Protein AF-A0A931PAC5-F1 (afdb_monomer_lite)

Secondary structure (DSSP, 8-state):
--------------------------SS----EEEETTEEE-TT--EEEEEEE-SSTTS-EEEEE-EEBT--TT-TTTTS-EEGGGT--TTT-EEEETTEEE-SS-EEEEE--TT--EEEE--S--TTT-EE-SSSEEE-SS-EEETTEE-TT--TTT-EEEEEEETTEEEEEEEE-SS-EEETTEEEPTTTGGGGT---

pLDDT: mean 83.4, std 21.71, range [29.27, 98.5]

Foldseek 3Di:
DDDDDDDDPDPPPDPDPDDDDDDDDPPPDFDWDDLDDQWTAGPVGQIWRWFWQQVPVVDIDIDTHQKAAPQAPVCPPVRRIDGCSVRDPSVQWDDDAAQWIDGPPFIWGFDDDNGRGHIYTQPPAPPVAWDDQHNQWIDGPPFIGGGSDTQPPDPRVFKHKDFDADPNDRDFIWIDGPPAIGGSSDGDDPVCVVVVPDDD

Sequence (200 aa):
MKLLTYMIFIFSIGCNSRNKAVVNIKKDSIAYELIKDNLYHDIAGNLYFRVMDMSNPEKPVSRYLSIVWNANQCDSINGGKMLLKDVVDAKSFEKILGFYYRDKNRFYIFNEMSDGGTFAVLNEIDFSSFKVLSNYYAKDKNNVYYKSNVISQADIPTFKVFPKILNGDTLWQYAKDKNHYYSFGDIIPDSELKLYELNE

Radius of gyration: 22.2 Å; chains: 1; bounding box: 46×84×55 Å

Structure (mmCIF, N/CA/C/O backbone):
data_AF-A0A931PAC5-F1
#
_entry.id   AF-A0A931PAC5-F1
#
loop_
_atom_site.group_PDB
_atom_site.id
_atom_site.type_symbol
_atom_site.label_atom_id
_atom_site.label_alt_id
_atom_site.label_comp_id
_atom_site.label_asym_id
_atom_site.label_entity_id
_atom_site.label_seq_id
_atom_site.pdbx_PDB_ins_code
_atom_site.Cartn_x
_atom_site.Cartn_y
_atom_site.Cartn_z
_atom_site.occupancy
_atom_site.B_iso_or_equiv
_atom_site.auth_seq_id
_atom_site.auth_comp_id
_atom_site.auth_asym_id
_atom_site.auth_atom_id
_atom_site.pdbx_PDB_model_num
ATOM 1 N N . MET A 1 1 ? -10.135 -62.075 0.075 1.00 40.38 1 MET A N 1
ATOM 2 C CA . MET A 1 1 ? -9.676 -60.844 0.751 1.00 40.38 1 MET A CA 1
ATOM 3 C C . MET A 1 1 ? -8.570 -60.231 -0.107 1.00 40.38 1 MET A C 1
ATOM 5 O O . MET A 1 1 ? -7.430 -60.660 -0.015 1.00 40.38 1 MET A O 1
ATOM 9 N N . LYS A 1 2 ? -8.927 -59.368 -1.069 1.00 33.41 2 LYS A N 1
ATOM 10 C CA . LYS A 1 2 ? -7.985 -58.716 -1.997 1.00 33.41 2 LYS A CA 1
ATOM 11 C C . LYS A 1 2 ? -7.779 -57.280 -1.513 1.00 33.41 2 LYS A C 1
ATOM 13 O O . LYS A 1 2 ? -8.752 -56.534 -1.462 1.00 33.41 2 LYS A O 1
ATOM 18 N N . LEU A 1 3 ? -6.553 -56.920 -1.134 1.00 30.28 3 LEU A N 1
ATOM 19 C CA . LEU A 1 3 ? -6.182 -55.528 -0.879 1.00 30.28 3 LEU A CA 1
ATOM 20 C C . LEU A 1 3 ? -6.161 -54.777 -2.218 1.00 30.28 3 LEU A C 1
ATOM 22 O O . LEU A 1 3 ? -5.400 -55.139 -3.113 1.00 30.28 3 LEU A O 1
ATOM 26 N N . LEU A 1 4 ? -7.010 -53.756 -2.360 1.00 31.34 4 LEU A N 1
ATOM 27 C CA . LEU A 1 4 ? -6.877 -52.754 -3.414 1.00 31.34 4 LEU A CA 1
ATOM 28 C C . LEU A 1 4 ? -5.864 -51.703 -2.951 1.00 31.34 4 LEU A C 1
ATOM 30 O O . LEU A 1 4 ? -6.149 -50.900 -2.064 1.00 31.34 4 LEU A O 1
ATOM 34 N N . THR A 1 5 ? -4.689 -51.709 -3.568 1.00 34.06 5 THR A N 1
ATOM 35 C CA . THR A 1 5 ? -3.699 -50.639 -3.456 1.00 34.06 5 THR A CA 1
ATOM 36 C C . THR A 1 5 ? -4.152 -49.479 -4.344 1.00 34.06 5 THR A C 1
ATOM 38 O O . THR A 1 5 ? -4.154 -49.599 -5.567 1.00 34.06 5 THR A O 1
ATOM 41 N N . TYR A 1 6 ? -4.565 -48.360 -3.748 1.00 30.02 6 TYR A N 1
ATOM 42 C CA . TYR A 1 6 ? -4.824 -47.122 -4.484 1.00 30.02 6 TYR A CA 1
ATOM 43 C C . TYR A 1 6 ? -3.483 -46.490 -4.889 1.00 30.02 6 TYR A C 1
ATOM 45 O O . TYR A 1 6 ? -2.755 -45.972 -4.045 1.00 30.02 6 TYR A O 1
ATOM 53 N N . MET A 1 7 ? -3.150 -46.531 -6.184 1.00 31.36 7 MET A N 1
ATOM 54 C CA . MET A 1 7 ? -2.127 -45.652 -6.759 1.00 31.36 7 MET A CA 1
ATOM 55 C C . MET A 1 7 ? -2.673 -44.223 -6.781 1.00 31.36 7 MET A C 1
ATOM 57 O O . MET A 1 7 ? -3.571 -43.901 -7.556 1.00 31.36 7 MET A O 1
ATOM 61 N N . ILE A 1 8 ? -2.120 -43.362 -5.932 1.00 33.31 8 ILE A N 1
ATOM 62 C CA . ILE A 1 8 ? -2.302 -41.915 -6.030 1.00 33.31 8 ILE A CA 1
ATOM 63 C C . ILE A 1 8 ? -1.435 -41.437 -7.199 1.00 33.31 8 ILE A C 1
ATOM 65 O O . ILE A 1 8 ? -0.208 -41.446 -7.115 1.00 33.31 8 ILE A O 1
ATOM 69 N N . PHE A 1 9 ? -2.064 -41.030 -8.301 1.00 29.27 9 PHE A N 1
ATOM 70 C CA . PHE A 1 9 ? -1.387 -40.284 -9.359 1.00 29.27 9 PHE A CA 1
ATOM 71 C C . PHE A 1 9 ? -1.179 -38.844 -8.881 1.00 29.27 9 PHE A C 1
ATOM 73 O O . PHE A 1 9 ? -2.083 -38.015 -8.955 1.00 29.27 9 PHE A O 1
ATOM 80 N N . ILE A 1 10 ? 0.019 -38.542 -8.383 1.00 34.41 10 ILE A N 1
ATOM 81 C CA . ILE A 1 10 ? 0.469 -37.161 -8.211 1.00 34.41 10 ILE A CA 1
ATOM 82 C C . ILE A 1 10 ? 0.896 -36.672 -9.598 1.00 34.41 10 ILE A C 1
ATOM 84 O O . ILE A 1 10 ? 1.968 -37.027 -10.082 1.00 34.41 10 ILE A O 1
ATOM 88 N N . PHE A 1 11 ? 0.056 -35.874 -10.258 1.00 29.67 11 PHE A N 1
ATOM 89 C CA . PHE A 1 11 ? 0.496 -35.078 -11.401 1.00 29.67 11 PHE A CA 1
ATOM 90 C C . PHE A 1 11 ? 1.394 -33.952 -10.878 1.00 29.67 11 PHE A C 1
ATOM 92 O O . PHE A 1 11 ? 0.924 -32.879 -10.504 1.00 29.67 11 PHE A O 1
ATOM 99 N N . SER A 1 12 ? 2.701 -34.193 -10.834 1.00 34.16 12 SER A N 1
ATOM 100 C CA . SER A 1 12 ? 3.691 -33.128 -10.722 1.00 34.16 12 SER A CA 1
ATOM 101 C C . SER A 1 12 ? 3.763 -32.400 -12.065 1.00 34.16 12 SER A C 1
ATOM 103 O O . SER A 1 12 ? 4.442 -32.822 -13.000 1.00 34.16 12 SER A O 1
ATOM 105 N N . ILE A 1 13 ? 3.037 -31.286 -12.186 1.00 39.69 13 ILE A N 1
ATOM 106 C CA . ILE A 1 13 ? 3.283 -30.319 -13.259 1.00 39.69 13 ILE A CA 1
ATOM 107 C C . ILE A 1 13 ? 4.654 -29.705 -12.962 1.00 39.69 13 ILE A C 1
ATOM 109 O O . ILE A 1 13 ? 4.797 -28.838 -12.102 1.00 39.69 13 ILE A O 1
ATOM 113 N N . GLY A 1 14 ? 5.682 -30.238 -13.622 1.00 31.89 14 GLY A N 1
ATOM 114 C CA . GLY A 1 14 ? 7.058 -29.777 -13.502 1.00 31.89 14 GLY A CA 1
ATOM 115 C C . GLY A 1 14 ? 7.170 -28.308 -13.901 1.00 31.89 14 GLY A C 1
ATOM 116 O O . GLY A 1 14 ? 7.007 -27.955 -15.069 1.00 31.89 14 GLY A O 1
ATOM 117 N N . CYS A 1 15 ? 7.453 -27.449 -12.923 1.00 37.38 15 CYS A N 1
ATOM 118 C CA . CYS A 1 15 ? 7.743 -26.041 -13.152 1.00 37.38 15 CYS A CA 1
ATOM 119 C C . CYS A 1 15 ? 9.155 -25.934 -13.749 1.00 37.38 15 CYS A C 1
ATOM 121 O O . CYS A 1 15 ? 10.160 -26.118 -13.065 1.00 37.38 15 CYS A O 1
ATOM 123 N N . ASN A 1 16 ? 9.222 -25.733 -15.063 1.00 34.28 16 ASN A N 1
ATOM 124 C CA . ASN A 1 16 ? 10.461 -25.689 -15.831 1.00 34.28 16 ASN A CA 1
ATOM 125 C C . ASN A 1 16 ? 11.066 -24.276 -15.751 1.00 34.28 16 ASN A C 1
ATOM 127 O O . ASN A 1 16 ? 10.679 -23.385 -16.512 1.00 34.28 16 ASN A O 1
ATOM 131 N N . SER A 1 17 ? 12.001 -24.047 -14.826 1.00 39.50 17 SER A N 1
ATOM 132 C CA . SER A 1 17 ? 12.778 -22.806 -14.771 1.00 39.50 17 SER A CA 1
ATOM 133 C C . SER A 1 17 ? 13.869 -22.831 -15.847 1.00 39.50 17 SER A C 1
ATOM 135 O O . SER A 1 17 ? 14.982 -23.315 -15.656 1.00 39.50 17 SER A O 1
ATOM 137 N N . ARG A 1 18 ? 13.558 -22.296 -17.033 1.00 38.38 18 ARG A N 1
ATOM 138 C CA . ARG A 1 18 ? 14.592 -22.042 -18.045 1.00 38.38 18 ARG A CA 1
ATOM 139 C C . ARG A 1 18 ? 15.482 -20.895 -17.574 1.00 38.38 18 ARG A C 1
ATOM 141 O O . ARG A 1 18 ? 15.056 -19.740 -17.581 1.00 38.38 18 ARG A O 1
ATOM 148 N N . ASN A 1 19 ? 16.726 -21.220 -17.231 1.00 34.56 19 ASN A N 1
ATOM 149 C CA . ASN A 1 19 ? 17.818 -20.259 -17.109 1.00 34.56 19 ASN A CA 1
ATOM 150 C C . ASN A 1 19 ? 17.912 -19.433 -18.400 1.00 34.56 19 ASN A C 1
ATOM 152 O O . ASN A 1 19 ? 18.247 -19.961 -19.462 1.00 34.56 19 ASN A O 1
ATOM 156 N N . LYS A 1 20 ? 17.597 -18.137 -18.319 1.00 43.16 20 LYS A N 1
ATOM 157 C CA . LYS A 1 20 ? 17.887 -17.184 -19.393 1.00 43.16 20 LYS A CA 1
ATOM 158 C C . LYS A 1 20 ? 19.302 -16.648 -19.199 1.00 43.16 20 LYS A C 1
ATOM 160 O O . LYS A 1 20 ? 19.676 -16.255 -18.098 1.00 43.16 20 LYS A O 1
ATOM 165 N N . ALA A 1 21 ? 20.069 -16.681 -20.285 1.00 31.56 21 ALA A N 1
ATOM 166 C CA . ALA A 1 21 ? 21.439 -16.202 -20.363 1.00 31.56 21 ALA A CA 1
ATOM 167 C C . ALA A 1 21 ? 21.577 -14.772 -19.817 1.00 31.56 21 ALA A C 1
ATOM 169 O O . ALA A 1 21 ? 20.777 -13.890 -20.135 1.00 31.56 21 ALA A O 1
ATOM 170 N N . VAL A 1 22 ? 22.619 -14.553 -19.015 1.00 31.56 22 VAL A N 1
ATOM 171 C CA . VAL A 1 22 ? 23.014 -13.229 -18.536 1.00 31.56 22 VAL A CA 1
ATOM 172 C C . VAL A 1 22 ? 23.666 -12.487 -19.701 1.00 31.56 22 VAL A C 1
ATOM 174 O O . VAL A 1 22 ? 24.777 -12.812 -20.115 1.00 31.56 22 VAL A O 1
ATOM 177 N N . VAL A 1 23 ? 22.957 -11.506 -20.254 1.00 34.59 23 VAL A N 1
ATOM 178 C CA . VAL A 1 23 ? 23.516 -10.551 -21.217 1.00 34.59 23 VAL A CA 1
ATOM 179 C C . VAL A 1 23 ? 24.138 -9.407 -20.421 1.00 34.59 23 VAL A C 1
ATOM 181 O O . VAL A 1 23 ? 23.436 -8.685 -19.716 1.00 34.59 23 VAL A O 1
ATOM 184 N N . ASN A 1 24 ? 25.459 -9.241 -20.525 1.00 30.88 24 ASN A N 1
ATOM 185 C CA . ASN A 1 24 ? 26.170 -8.096 -19.956 1.00 30.88 24 ASN A CA 1
ATOM 186 C C . ASN A 1 24 ? 25.889 -6.846 -20.802 1.00 30.88 24 ASN A C 1
ATOM 188 O O . ASN A 1 24 ? 26.544 -6.611 -21.817 1.00 30.88 24 ASN A O 1
ATOM 192 N N . ILE A 1 25 ? 24.907 -6.046 -20.385 1.00 40.16 25 ILE A N 1
ATOM 193 C CA . ILE A 1 25 ? 24.629 -4.730 -20.970 1.00 40.16 25 ILE A CA 1
ATOM 194 C C . ILE A 1 25 ? 25.548 -3.706 -20.288 1.00 40.16 25 ILE A C 1
ATOM 196 O O . ILE A 1 25 ? 25.608 -3.633 -19.060 1.00 40.16 25 ILE A O 1
ATOM 200 N N . LYS A 1 26 ? 26.295 -2.932 -21.089 1.00 38.00 26 LYS A N 1
ATOM 201 C CA . LYS A 1 26 ? 27.108 -1.801 -20.613 1.00 38.00 26 LYS A CA 1
ATOM 202 C C . LYS A 1 26 ? 26.242 -0.844 -19.785 1.00 38.00 26 LYS A C 1
ATOM 204 O O . LYS A 1 26 ? 25.127 -0.519 -20.171 1.00 38.00 26 LYS A O 1
ATOM 209 N N . LYS A 1 27 ? 26.800 -0.370 -18.672 1.00 42.28 27 LYS A N 1
ATOM 210 C CA . LYS A 1 27 ? 26.209 0.491 -17.628 1.00 42.28 27 LYS A CA 1
ATOM 211 C C . LYS A 1 27 ? 25.798 1.907 -18.098 1.00 42.28 27 LYS A C 1
ATOM 213 O O . LYS A 1 27 ? 25.524 2.768 -17.266 1.00 42.28 27 LYS A O 1
ATOM 218 N N . ASP A 1 28 ? 25.749 2.165 -19.400 1.00 46.84 28 ASP A N 1
ATOM 219 C CA . ASP A 1 28 ? 25.526 3.504 -19.937 1.00 46.84 28 ASP A CA 1
ATOM 220 C C . ASP A 1 28 ? 24.021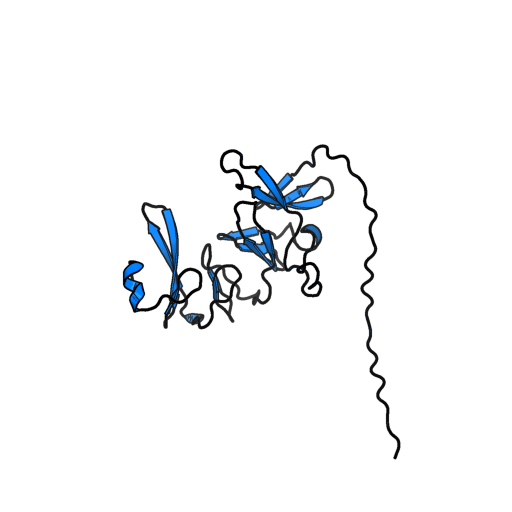 3.771 -20.071 1.00 46.84 28 ASP A C 1
ATOM 222 O O . ASP A 1 28 ? 23.366 3.348 -21.019 1.00 46.84 28 ASP A O 1
ATOM 226 N N . SER A 1 29 ? 23.498 4.472 -19.062 1.00 59.81 29 SER A N 1
ATOM 227 C CA . SER A 1 29 ? 22.265 5.267 -19.093 1.00 59.81 29 SER A CA 1
ATOM 228 C C . SER A 1 29 ? 21.003 4.523 -19.539 1.00 59.81 29 SER A C 1
ATOM 230 O O . SER A 1 29 ? 20.466 4.784 -20.613 1.00 59.81 29 SER A O 1
ATOM 232 N N . ILE A 1 30 ? 20.463 3.650 -18.679 1.00 68.50 30 ILE A N 1
ATOM 233 C CA . ILE A 1 30 ? 19.059 3.237 -18.821 1.00 68.50 30 ILE A CA 1
ATOM 234 C C . ILE A 1 30 ? 18.209 4.513 -18.749 1.00 68.50 30 ILE A C 1
ATOM 236 O O . ILE A 1 30 ? 18.153 5.168 -17.706 1.00 68.50 30 ILE A O 1
ATOM 240 N N . ALA A 1 31 ? 17.602 4.889 -19.873 1.00 86.69 31 ALA A N 1
ATOM 241 C CA . ALA A 1 31 ? 16.615 5.953 -19.922 1.00 86.69 31 ALA A CA 1
ATOM 242 C C . ALA A 1 31 ? 15.302 5.408 -19.349 1.00 86.69 31 ALA A C 1
ATOM 244 O O . ALA A 1 31 ? 14.797 4.392 -19.827 1.00 86.69 31 ALA A O 1
ATOM 245 N N . TYR A 1 32 ? 14.790 6.067 -18.311 1.00 93.25 32 TYR A N 1
ATOM 246 C CA . TYR A 1 32 ? 13.510 5.740 -17.693 1.00 93.25 32 TYR A CA 1
ATOM 247 C C . TYR A 1 32 ? 12.472 6.775 -18.114 1.00 93.25 32 TYR A C 1
ATOM 249 O O . TYR A 1 32 ? 12.659 7.970 -17.881 1.00 93.25 32 TYR A O 1
ATOM 257 N N . GLU A 1 33 ? 11.360 6.315 -18.672 1.00 96.25 33 GLU A N 1
ATOM 258 C CA . GLU A 1 33 ? 10.226 7.154 -19.055 1.00 96.25 33 GLU A CA 1
ATOM 259 C C . GLU A 1 33 ? 9.060 6.917 -18.094 1.00 96.25 33 GLU A C 1
ATOM 261 O O . GLU A 1 33 ? 8.730 5.776 -17.764 1.00 96.25 33 GLU A O 1
ATOM 266 N N . LEU A 1 34 ? 8.474 8.004 -17.582 1.00 97.00 34 LEU A N 1
ATOM 267 C CA . LEU A 1 34 ? 7.364 7.937 -16.633 1.00 97.00 34 LEU A CA 1
ATOM 268 C C . LEU A 1 34 ? 6.095 7.468 -17.354 1.00 97.00 34 LEU A C 1
ATOM 270 O O . LEU A 1 34 ? 5.681 8.080 -18.333 1.00 97.00 34 LEU A O 1
ATOM 274 N N . ILE A 1 35 ? 5.436 6.448 -16.805 1.00 97.44 35 ILE A N 1
ATOM 275 C CA . ILE A 1 35 ? 4.082 6.043 -17.198 1.00 97.44 35 ILE A CA 1
ATOM 276 C C . ILE A 1 35 ? 3.069 6.866 -16.395 1.00 97.44 35 ILE A C 1
ATOM 278 O O . ILE A 1 35 ? 2.308 7.642 -16.965 1.00 97.44 35 ILE A O 1
ATOM 282 N N . LYS A 1 36 ? 3.053 6.679 -15.067 1.00 97.00 36 LYS A N 1
ATOM 283 C CA . LYS A 1 36 ? 2.231 7.398 -14.069 1.00 97.00 36 LYS A CA 1
ATOM 284 C C . LYS A 1 36 ? 2.573 6.912 -12.663 1.00 97.00 36 LYS A C 1
ATOM 286 O O . LYS A 1 36 ? 3.109 5.820 -12.528 1.00 97.00 36 LYS A O 1
ATOM 291 N N . ASP A 1 37 ? 2.239 7.679 -11.625 1.00 96.81 37 ASP A N 1
ATOM 292 C CA . ASP A 1 37 ? 2.270 7.223 -10.221 1.00 96.81 37 ASP A CA 1
ATOM 293 C C . ASP A 1 37 ? 3.574 6.524 -9.797 1.00 96.81 37 ASP A C 1
ATOM 295 O O . ASP A 1 37 ? 3.561 5.469 -9.166 1.00 96.81 37 ASP A O 1
ATOM 299 N N . ASN A 1 38 ? 4.715 7.113 -10.169 1.00 96.75 38 ASN A N 1
ATOM 300 C CA . ASN A 1 38 ? 6.063 6.564 -9.975 1.00 96.75 38 ASN A CA 1
ATOM 301 C C . ASN A 1 38 ? 6.366 5.250 -10.716 1.00 96.75 38 ASN A C 1
ATOM 303 O O . ASN A 1 38 ? 7.450 4.704 -10.535 1.00 96.75 38 ASN A O 1
ATOM 307 N N . LEU A 1 39 ? 5.482 4.752 -11.577 1.00 98.44 39 LEU A N 1
ATOM 308 C CA . LEU A 1 39 ? 5.764 3.652 -12.492 1.00 98.44 39 LEU A CA 1
ATOM 309 C C . LEU A 1 39 ? 6.450 4.186 -13.755 1.00 98.44 39 LEU A C 1
ATOM 311 O O . LEU A 1 39 ? 5.932 5.077 -14.424 1.00 98.44 39 LEU A O 1
ATOM 315 N N . TYR A 1 40 ? 7.602 3.619 -14.085 1.00 98.25 40 TYR A N 1
ATOM 316 C CA . TYR A 1 40 ? 8.438 3.944 -15.235 1.00 98.25 40 TYR A CA 1
ATOM 317 C C . TYR A 1 40 ? 8.647 2.707 -16.104 1.00 98.25 40 TYR A C 1
ATOM 319 O O . TYR A 1 40 ? 8.529 1.577 -15.622 1.00 98.25 40 TYR A O 1
ATOM 327 N N . HIS A 1 41 ? 9.028 2.918 -17.360 1.00 97.19 41 HIS A N 1
ATOM 328 C CA . HIS A 1 41 ? 9.577 1.868 -18.209 1.00 97.19 41 HIS A CA 1
ATOM 329 C C . HIS A 1 41 ? 10.930 2.258 -18.801 1.00 97.19 41 HIS A C 1
ATOM 331 O O . HIS A 1 41 ? 11.275 3.437 -18.863 1.00 97.19 41 HIS A O 1
ATOM 337 N N . ASP A 1 42 ? 11.693 1.257 -19.233 1.00 95.69 42 ASP A N 1
ATOM 338 C CA . ASP A 1 42 ? 12.852 1.458 -20.103 1.00 95.69 42 ASP A CA 1
ATOM 339 C C . ASP A 1 42 ? 12.492 1.241 -21.586 1.00 95.69 42 ASP A C 1
ATOM 341 O O . ASP A 1 42 ? 11.362 0.885 -21.940 1.00 95.69 42 ASP A O 1
ATOM 345 N N . ILE A 1 43 ? 13.478 1.420 -22.466 1.00 92.81 43 ILE A N 1
ATOM 346 C CA . ILE A 1 43 ? 13.349 1.188 -23.915 1.00 92.81 43 ILE A CA 1
ATOM 347 C C . ILE A 1 43 ? 13.033 -0.270 -24.291 1.00 92.81 43 ILE A C 1
ATOM 349 O O . ILE A 1 43 ? 12.590 -0.537 -25.405 1.00 92.81 43 ILE A O 1
ATOM 353 N N . ALA A 1 44 ? 13.280 -1.223 -23.389 1.00 93.31 44 ALA A N 1
ATOM 354 C CA . ALA A 1 44 ? 13.002 -2.642 -23.588 1.00 93.31 44 ALA A CA 1
ATOM 355 C C . ALA A 1 44 ? 11.621 -3.047 -23.037 1.00 93.31 44 ALA A C 1
ATOM 357 O O . ALA A 1 44 ? 11.243 -4.217 -23.135 1.00 93.31 44 ALA A O 1
ATOM 358 N N . GLY A 1 45 ? 10.871 -2.104 -22.459 1.00 93.31 45 GLY A N 1
ATOM 359 C CA . GLY A 1 45 ? 9.564 -2.337 -21.853 1.00 93.31 45 GLY A CA 1
ATOM 360 C C . GLY A 1 45 ? 9.618 -3.002 -20.474 1.00 93.31 45 GLY A C 1
ATOM 361 O O . GLY A 1 45 ? 8.598 -3.512 -20.009 1.00 93.31 45 GLY A O 1
ATOM 362 N N . ASN A 1 46 ? 10.774 -3.033 -19.799 1.00 97.19 46 ASN A N 1
ATOM 363 C CA . ASN A 1 46 ? 10.822 -3.430 -18.391 1.00 97.19 46 ASN A CA 1
ATOM 364 C C . ASN A 1 46 ? 10.198 -2.330 -17.531 1.00 97.19 46 ASN A C 1
ATOM 366 O O . ASN A 1 46 ? 10.374 -1.151 -17.818 1.00 97.19 46 ASN A O 1
ATOM 370 N N . LEU A 1 47 ? 9.503 -2.722 -16.462 1.00 98.12 47 LEU A N 1
ATOM 371 C CA . LEU A 1 47 ? 8.850 -1.793 -15.543 1.00 98.12 47 LEU A CA 1
ATOM 372 C C . LEU A 1 47 ? 9.690 -1.542 -14.293 1.00 98.12 47 LEU A C 1
ATOM 374 O O . LEU A 1 47 ? 10.332 -2.457 -13.768 1.00 98.12 47 LEU A O 1
ATOM 378 N N . TYR A 1 48 ? 9.609 -0.312 -13.793 1.00 98.19 48 TYR A N 1
ATOM 379 C CA . TYR A 1 48 ? 10.316 0.155 -12.610 1.00 98.19 48 TYR A CA 1
ATOM 380 C C . TYR A 1 48 ? 9.425 1.042 -11.750 1.00 98.19 48 TYR A C 1
ATOM 382 O O . TYR A 1 48 ? 8.673 1.857 -12.269 1.00 98.19 48 TYR A O 1
ATOM 390 N N . PHE A 1 49 ? 9.550 0.939 -10.435 1.00 98.00 49 PHE A N 1
ATOM 391 C CA . PHE A 1 49 ? 8.910 1.838 -9.488 1.00 98.00 49 PHE A CA 1
ATOM 392 C C . PHE A 1 49 ? 9.960 2.799 -8.923 1.00 98.00 49 PHE A C 1
ATOM 394 O O . PHE A 1 49 ? 10.939 2.371 -8.305 1.00 98.00 49 PHE A O 1
ATOM 401 N N . ARG A 1 50 ? 9.801 4.098 -9.184 1.00 96.81 50 ARG A N 1
ATOM 402 C CA . ARG A 1 50 ? 10.733 5.136 -8.743 1.00 96.81 50 ARG A CA 1
ATOM 403 C C . ARG A 1 50 ? 10.521 5.449 -7.267 1.00 96.81 50 ARG A C 1
ATOM 405 O O . ARG A 1 50 ? 9.415 5.767 -6.843 1.00 96.81 50 ARG A O 1
ATOM 412 N N . VAL A 1 51 ? 11.611 5.444 -6.515 1.00 95.56 51 VAL A N 1
ATOM 413 C CA . VAL A 1 51 ? 11.648 5.776 -5.088 1.00 95.56 51 VAL A CA 1
ATOM 414 C C . VAL A 1 51 ? 12.787 6.750 -4.802 1.00 95.56 51 VAL A C 1
ATOM 416 O O . VAL A 1 51 ? 13.697 6.916 -5.622 1.00 95.56 51 VAL A O 1
ATOM 419 N N . MET A 1 52 ? 12.741 7.398 -3.642 1.00 94.31 52 MET A N 1
ATOM 420 C CA . MET A 1 52 ? 13.817 8.262 -3.160 1.00 94.31 52 MET A CA 1
ATOM 421 C C . MET A 1 52 ? 14.567 7.568 -2.025 1.00 94.31 52 MET A C 1
ATOM 423 O O . MET A 1 52 ? 13.991 7.294 -0.980 1.00 94.31 52 MET A O 1
ATOM 427 N N . ASP A 1 53 ? 15.850 7.298 -2.244 1.00 93.88 53 ASP A N 1
ATOM 428 C CA . ASP A 1 53 ? 16.799 6.867 -1.220 1.00 93.88 53 ASP A CA 1
ATOM 429 C C . ASP A 1 53 ? 17.319 8.114 -0.493 1.00 93.88 53 ASP A C 1
ATOM 431 O O . ASP A 1 53 ? 18.038 8.944 -1.056 1.00 93.88 53 ASP A O 1
ATOM 435 N N . MET A 1 54 ? 16.873 8.246 0.748 1.00 94.44 54 MET A N 1
ATOM 436 C CA . MET A 1 54 ? 17.150 9.308 1.710 1.00 94.44 54 MET A CA 1
ATOM 437 C C . MET A 1 54 ? 18.167 8.871 2.776 1.00 94.44 54 MET A C 1
ATOM 439 O O . MET A 1 54 ? 18.301 9.545 3.796 1.00 94.44 54 MET A O 1
ATOM 443 N N . SER A 1 55 ? 18.903 7.769 2.571 1.00 94.19 55 SER A N 1
ATOM 444 C CA . SER A 1 55 ? 19.917 7.289 3.527 1.00 94.19 55 SER A CA 1
ATOM 445 C C . SER A 1 55 ? 20.993 8.343 3.791 1.00 94.19 55 SER A C 1
ATOM 447 O O . SER A 1 55 ? 21.570 8.396 4.874 1.00 94.19 55 SER A O 1
ATOM 449 N N . ASN A 1 56 ? 21.235 9.208 2.801 1.00 94.62 56 ASN A N 1
ATOM 450 C CA . ASN A 1 56 ? 21.900 10.489 2.978 1.00 94.62 56 ASN A CA 1
ATOM 451 C C . ASN A 1 56 ? 20.905 11.628 2.665 1.00 94.62 56 ASN A C 1
ATOM 453 O O . ASN A 1 56 ? 20.701 11.937 1.487 1.00 94.62 56 ASN A O 1
ATOM 457 N N . PRO A 1 57 ? 20.311 12.276 3.684 1.00 92.00 57 PRO A N 1
ATOM 458 C CA . PRO A 1 57 ? 19.320 13.333 3.479 1.00 92.00 57 PRO A CA 1
ATOM 459 C C . PRO A 1 57 ? 19.844 14.564 2.728 1.00 92.00 57 PRO A C 1
ATOM 461 O O . PRO A 1 57 ? 19.066 15.252 2.075 1.00 92.00 57 PRO A O 1
ATOM 464 N N . GLU A 1 58 ? 21.152 14.837 2.778 1.00 96.56 58 GLU A N 1
ATOM 465 C CA . GLU A 1 58 ? 21.771 15.952 2.047 1.00 96.56 58 GLU A CA 1
ATOM 466 C C . GLU A 1 58 ? 21.940 15.651 0.554 1.00 96.56 58 GLU A C 1
ATOM 468 O O . GLU A 1 58 ? 22.103 16.561 -0.260 1.00 96.56 58 GLU A O 1
ATOM 473 N N . LYS A 1 59 ? 21.930 14.365 0.182 1.00 94.88 59 LYS A N 1
ATOM 474 C CA . LYS A 1 59 ? 22.104 13.903 -1.199 1.00 94.88 59 LYS A CA 1
ATOM 475 C C . LYS A 1 59 ? 21.096 12.804 -1.543 1.00 94.88 59 LYS A C 1
ATOM 477 O O . LYS A 1 59 ? 21.508 11.660 -1.748 1.00 94.88 59 LYS A O 1
ATOM 482 N N . PRO A 1 60 ? 19.797 13.135 -1.643 1.00 93.56 60 PRO A N 1
ATOM 483 C CA . PRO A 1 60 ? 18.777 12.179 -2.047 1.00 93.56 60 PRO A CA 1
ATOM 484 C C . PRO A 1 60 ? 19.079 11.572 -3.416 1.00 93.56 60 PRO A C 1
ATOM 486 O O . PRO A 1 60 ? 19.407 12.288 -4.367 1.00 93.56 60 PRO A O 1
ATOM 489 N N . VAL A 1 61 ? 18.914 10.258 -3.546 1.00 93.50 61 VAL A N 1
ATOM 490 C CA . VAL A 1 61 ? 19.157 9.541 -4.803 1.00 93.50 61 VAL A CA 1
ATOM 491 C C . VAL A 1 61 ? 17.864 8.903 -5.288 1.00 93.50 61 VAL A C 1
ATOM 493 O O . VAL A 1 61 ? 17.210 8.161 -4.564 1.00 93.50 61 VAL A O 1
ATOM 496 N N . SER A 1 62 ? 17.491 9.146 -6.545 1.00 93.81 62 SER A N 1
ATOM 497 C CA . SER A 1 62 ? 16.403 8.385 -7.166 1.00 93.81 62 SER A CA 1
ATOM 498 C C . SER A 1 62 ? 16.847 6.948 -7.437 1.00 93.81 62 SER A C 1
ATOM 500 O O . SER A 1 62 ? 17.869 6.718 -8.087 1.00 93.81 62 SER A O 1
ATOM 502 N N . ARG A 1 63 ? 16.058 5.979 -6.975 1.00 94.00 63 ARG A N 1
ATOM 503 C CA . ARG A 1 63 ? 16.211 4.556 -7.294 1.00 94.00 63 ARG A CA 1
ATOM 504 C C . ARG A 1 63 ? 15.012 4.085 -8.104 1.00 94.00 63 ARG A C 1
ATOM 506 O O . ARG A 1 63 ? 13.931 4.658 -8.017 1.00 94.00 63 ARG A O 1
ATOM 513 N N . TYR A 1 64 ? 15.217 3.024 -8.870 1.00 95.75 64 TYR A N 1
ATOM 514 C CA . TYR A 1 64 ? 14.211 2.431 -9.742 1.00 95.75 64 TYR A CA 1
ATOM 515 C C . TYR A 1 64 ? 14.111 0.949 -9.394 1.00 95.75 64 TYR A C 1
ATOM 517 O O . TYR A 1 64 ? 14.927 0.137 -9.830 1.00 95.75 64 TYR A O 1
ATOM 525 N N . LEU A 1 65 ? 13.156 0.611 -8.529 1.00 96.69 65 LEU A N 1
ATOM 526 C CA . LEU A 1 65 ? 12.924 -0.760 -8.087 1.00 96.69 65 LEU A CA 1
ATOM 527 C C . LEU A 1 65 ? 12.328 -1.547 -9.249 1.00 96.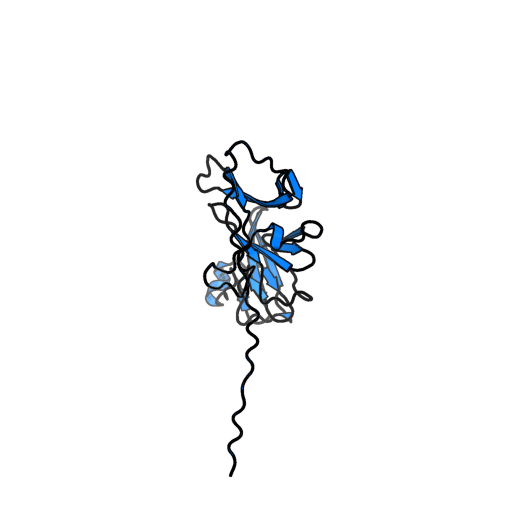69 65 LEU A C 1
ATOM 529 O O . LEU A 1 65 ? 11.329 -1.121 -9.807 1.00 96.69 65 LEU A O 1
ATOM 533 N N . SER A 1 66 ? 12.902 -2.691 -9.607 1.00 96.69 66 SER A N 1
ATOM 534 C CA . SER A 1 66 ? 12.339 -3.595 -10.623 1.00 96.69 66 SER A CA 1
ATOM 535 C C . SER A 1 66 ? 11.617 -4.799 -10.017 1.00 96.69 66 SER A C 1
ATOM 537 O O . SER A 1 66 ? 11.040 -5.598 -10.751 1.00 96.69 66 SER A O 1
ATOM 539 N N . ILE A 1 67 ? 11.662 -4.947 -8.690 1.00 96.62 67 ILE A N 1
ATOM 540 C CA . ILE A 1 67 ? 11.190 -6.121 -7.955 1.00 96.62 67 ILE A CA 1
ATOM 541 C C . ILE A 1 67 ? 9.941 -5.782 -7.147 1.00 96.62 67 ILE A C 1
ATOM 543 O O . ILE A 1 67 ? 9.893 -4.761 -6.462 1.00 96.62 67 ILE A O 1
ATOM 547 N N . VAL A 1 68 ? 8.973 -6.695 -7.183 1.00 96.38 68 VAL A N 1
ATOM 548 C CA . VAL A 1 68 ? 7.795 -6.717 -6.316 1.00 96.38 68 VAL A CA 1
ATOM 549 C C . VAL A 1 68 ? 7.939 -7.855 -5.320 1.00 96.38 68 VAL A C 1
ATOM 551 O O . VAL A 1 68 ? 8.212 -8.993 -5.704 1.00 96.38 68 VAL A O 1
ATOM 554 N N . TRP A 1 69 ? 7.744 -7.550 -4.044 1.00 95.19 69 TRP A N 1
ATOM 555 C CA . TRP A 1 69 ? 7.730 -8.526 -2.958 1.00 95.19 69 TRP A CA 1
ATOM 556 C C . TRP A 1 69 ? 6.350 -9.175 -2.822 1.00 95.19 69 TRP A C 1
ATOM 558 O O . TRP A 1 69 ? 5.339 -8.590 -3.216 1.00 95.19 69 TRP A O 1
ATOM 568 N N . ASN A 1 70 ? 6.296 -10.377 -2.244 1.00 93.75 70 ASN A N 1
ATOM 569 C CA . ASN A 1 70 ? 5.053 -11.123 -2.002 1.00 93.75 70 ASN A CA 1
ATOM 570 C C . ASN A 1 70 ? 4.231 -11.438 -3.273 1.00 93.75 70 ASN A C 1
ATOM 572 O O . ASN A 1 70 ? 3.042 -11.733 -3.185 1.00 93.75 70 ASN A O 1
ATOM 576 N N . ALA A 1 71 ? 4.840 -11.392 -4.459 1.00 94.56 71 ALA A N 1
ATOM 577 C CA . ALA A 1 71 ? 4.163 -11.606 -5.736 1.00 94.56 71 ALA A CA 1
ATOM 578 C C . ALA A 1 71 ? 3.952 -13.091 -6.085 1.00 94.56 71 ALA A C 1
ATOM 580 O O . ALA A 1 71 ? 3.015 -13.421 -6.812 1.00 94.56 71 ALA A O 1
ATOM 581 N N . ASN A 1 72 ? 4.785 -13.987 -5.547 1.00 92.25 72 ASN A N 1
ATOM 582 C CA . ASN A 1 72 ? 4.682 -15.433 -5.736 1.00 92.25 72 ASN A CA 1
ATOM 583 C C . ASN A 1 72 ? 4.607 -16.172 -4.392 1.00 92.25 72 ASN A C 1
ATOM 585 O O . ASN A 1 72 ? 5.625 -16.391 -3.741 1.00 92.25 72 ASN A O 1
ATOM 589 N N . GLN A 1 73 ? 3.410 -16.609 -4.000 1.00 84.94 73 GLN A N 1
ATOM 590 C CA . GLN A 1 73 ? 3.193 -17.319 -2.731 1.00 84.94 73 GLN A CA 1
ATOM 591 C C . GLN A 1 73 ? 3.837 -18.716 -2.691 1.00 84.94 73 GLN A C 1
ATOM 593 O O . GLN A 1 73 ? 4.063 -19.254 -1.611 1.00 84.94 73 GLN A O 1
ATOM 598 N N . CYS A 1 74 ? 4.177 -19.290 -3.850 1.00 84.94 74 CYS A N 1
ATOM 599 C CA . CYS A 1 74 ? 4.840 -20.591 -3.936 1.00 84.94 74 CYS A CA 1
ATOM 600 C C . CYS A 1 74 ? 6.369 -20.501 -3.787 1.00 84.94 74 CYS A C 1
ATOM 602 O O . CYS A 1 74 ? 7.018 -21.532 -3.622 1.00 84.94 74 CYS A O 1
ATOM 604 N N . ASP A 1 75 ? 6.961 -19.303 -3.861 1.00 84.75 75 ASP A N 1
ATOM 605 C CA . ASP A 1 75 ? 8.405 -19.098 -3.692 1.00 84.75 75 ASP A CA 1
ATOM 606 C C . ASP A 1 75 ? 8.720 -18.569 -2.290 1.00 84.75 75 ASP A C 1
ATOM 608 O O . ASP A 1 75 ? 9.061 -17.402 -2.082 1.00 84.75 75 ASP A O 1
ATOM 612 N N . SER A 1 76 ? 8.611 -19.452 -1.301 1.00 74.81 76 SER A N 1
ATOM 613 C CA . SER A 1 76 ? 8.955 -19.123 0.085 1.00 74.81 76 SER A CA 1
ATOM 614 C C . SER A 1 76 ? 10.464 -18.933 0.301 1.00 74.81 76 SER A C 1
ATOM 616 O O . SER A 1 76 ? 10.859 -18.396 1.330 1.00 74.81 76 SER A O 1
ATOM 618 N N . ILE A 1 77 ? 11.314 -19.343 -0.650 1.00 75.56 77 ILE A N 1
ATOM 619 C CA . ILE A 1 77 ? 12.777 -19.291 -0.515 1.00 75.56 77 ILE A CA 1
ATOM 620 C C . ILE A 1 77 ? 13.298 -17.881 -0.818 1.00 75.56 77 ILE A C 1
ATOM 622 O O . ILE A 1 77 ? 14.156 -17.379 -0.097 1.00 75.56 77 ILE A O 1
ATOM 626 N N . ASN A 1 78 ? 12.756 -17.204 -1.836 1.00 78.38 78 ASN A N 1
ATOM 627 C CA . ASN A 1 78 ? 13.194 -15.854 -2.214 1.00 78.38 78 ASN A CA 1
ATOM 628 C C . ASN A 1 78 ? 12.266 -14.736 -1.714 1.00 78.38 78 ASN A C 1
ATOM 630 O O . ASN A 1 78 ? 12.414 -13.584 -2.132 1.00 78.38 78 ASN A O 1
ATOM 634 N N . GLY A 1 79 ? 11.309 -15.046 -0.835 1.00 76.25 79 GLY A N 1
ATOM 635 C CA . GLY A 1 79 ? 10.321 -14.081 -0.337 1.00 76.25 79 GLY A CA 1
ATOM 636 C C . GLY A 1 79 ? 9.277 -13.691 -1.389 1.00 76.25 79 GLY A C 1
ATOM 637 O O . GLY A 1 79 ? 8.815 -12.549 -1.420 1.00 76.25 79 GLY A O 1
ATOM 638 N N . GLY A 1 80 ? 8.959 -14.611 -2.303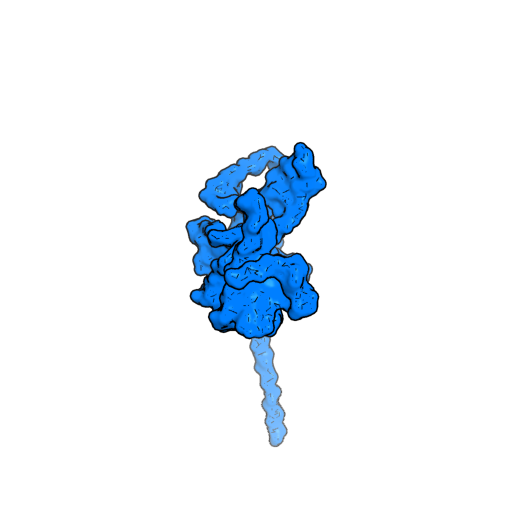 1.00 89.88 80 GLY A N 1
ATOM 639 C CA . GLY A 1 80 ? 7.943 -14.430 -3.335 1.00 89.88 80 GLY A CA 1
ATOM 640 C C . GLY A 1 80 ? 8.237 -13.304 -4.322 1.00 89.88 80 GLY A C 1
ATOM 641 O O . GLY A 1 80 ? 7.303 -12.700 -4.846 1.00 89.88 80 GLY A O 1
ATOM 642 N N . LYS A 1 81 ? 9.511 -12.967 -4.542 1.00 94.69 81 LYS A N 1
ATOM 643 C CA . LYS A 1 81 ? 9.917 -11.837 -5.387 1.00 94.69 81 LYS A CA 1
ATOM 644 C C . LYS A 1 81 ? 9.704 -12.127 -6.869 1.00 94.69 81 LYS A C 1
ATOM 646 O O . LYS A 1 81 ? 10.063 -13.192 -7.360 1.00 94.69 81 LYS A O 1
ATOM 651 N N . MET A 1 82 ? 9.199 -11.141 -7.601 1.00 95.56 82 MET A N 1
ATOM 652 C CA . MET A 1 82 ? 9.072 -11.182 -9.063 1.00 95.56 82 MET A CA 1
ATOM 653 C C . MET A 1 82 ? 9.440 -9.831 -9.677 1.00 95.56 82 MET A C 1
ATOM 655 O O . MET A 1 82 ? 9.490 -8.822 -8.975 1.00 95.56 82 MET A O 1
ATOM 659 N N . LEU A 1 83 ? 9.684 -9.794 -10.988 1.00 97.31 83 LEU A N 1
ATOM 660 C CA . LEU A 1 83 ? 9.875 -8.533 -11.707 1.00 97.31 83 LEU A CA 1
ATOM 661 C C . LEU A 1 83 ? 8.534 -7.799 -11.858 1.00 97.31 83 LEU A C 1
ATOM 663 O O . LEU A 1 83 ? 7.522 -8.423 -12.169 1.00 97.31 83 LEU A O 1
ATOM 667 N N . LEU A 1 84 ? 8.534 -6.469 -11.727 1.00 98.12 84 LEU A N 1
ATOM 668 C CA . LEU A 1 84 ? 7.346 -5.618 -11.907 1.00 98.12 84 LEU A CA 1
ATOM 669 C C . LEU A 1 84 ? 6.628 -5.896 -13.227 1.00 98.12 84 LEU A C 1
ATOM 671 O O . LEU A 1 84 ? 5.409 -6.019 -13.239 1.00 98.12 84 LEU A O 1
ATOM 675 N N . LYS A 1 85 ? 7.376 -6.051 -14.325 1.00 97.69 85 LYS A N 1
ATOM 676 C CA . LYS A 1 85 ? 6.810 -6.306 -15.661 1.00 97.69 85 LYS A CA 1
ATOM 677 C C . LYS A 1 85 ? 5.988 -7.594 -15.764 1.00 97.69 85 LYS A C 1
ATOM 679 O O . LYS A 1 85 ? 5.147 -7.694 -16.647 1.00 97.69 85 LYS A O 1
ATOM 684 N N . ASP A 1 86 ? 6.247 -8.563 -14.887 1.00 97.19 86 ASP A N 1
ATOM 685 C CA . ASP A 1 86 ? 5.571 -9.862 -14.891 1.00 97.19 86 ASP A CA 1
ATOM 686 C C . ASP A 1 86 ? 4.352 -9.874 -13.945 1.00 97.19 86 ASP A C 1
ATOM 688 O O . ASP A 1 86 ? 3.605 -10.851 -13.912 1.00 97.19 86 ASP A O 1
ATOM 692 N N . VAL A 1 87 ? 4.149 -8.806 -13.161 1.00 97.44 87 VAL A N 1
ATOM 693 C CA . VAL A 1 87 ? 3.122 -8.727 -12.108 1.00 97.44 87 VAL A CA 1
ATOM 694 C C . VAL A 1 87 ? 2.143 -7.576 -12.339 1.00 97.44 87 VAL A C 1
ATOM 696 O O . VAL A 1 87 ? 0.938 -7.777 -12.194 1.00 97.44 87 VAL A O 1
ATOM 699 N N . VAL A 1 88 ? 2.653 -6.391 -12.685 1.00 98.12 88 VAL A N 1
ATOM 700 C CA . VAL A 1 88 ? 1.890 -5.139 -12.749 1.00 98.12 88 VAL A CA 1
ATOM 701 C C . VAL A 1 88 ? 1.251 -4.948 -14.117 1.00 98.12 88 VAL A C 1
ATOM 703 O O . VAL A 1 88 ? 1.929 -4.905 -15.144 1.00 98.12 88 VAL A O 1
ATOM 706 N N . ASP A 1 89 ? -0.063 -4.728 -14.127 1.00 98.44 89 ASP A N 1
ATOM 707 C CA . ASP A 1 89 ? -0.759 -4.228 -15.310 1.00 98.44 89 ASP A CA 1
ATOM 708 C C . ASP A 1 89 ? -0.585 -2.705 -15.406 1.00 98.44 89 ASP A C 1
ATOM 710 O O . ASP A 1 89 ? -1.358 -1.928 -14.849 1.00 98.44 89 ASP A O 1
ATOM 714 N N . ALA A 1 90 ? 0.440 -2.266 -16.142 1.00 97.81 90 ALA A N 1
ATOM 715 C CA . ALA A 1 90 ? 0.801 -0.849 -16.258 1.00 97.81 90 ALA A CA 1
ATOM 716 C C . ALA A 1 90 ? -0.346 0.053 -16.754 1.00 97.81 90 ALA A C 1
ATOM 718 O O . ALA A 1 90 ? -0.428 1.225 -16.385 1.00 97.81 90 ALA A O 1
ATOM 719 N N . LYS A 1 91 ? -1.255 -0.485 -17.578 1.00 97.88 91 LYS A N 1
ATOM 720 C CA . LYS A 1 91 ? -2.386 0.272 -18.130 1.00 97.88 91 LYS A CA 1
ATOM 721 C C . LYS A 1 91 ? -3.365 0.692 -17.032 1.00 97.88 91 LYS A C 1
ATOM 723 O O . LYS A 1 91 ? -3.771 1.854 -16.983 1.00 97.88 91 LYS A O 1
ATOM 728 N N . SER A 1 92 ? -3.733 -0.235 -16.152 1.00 98.38 92 SER A N 1
ATOM 729 C CA . SER A 1 92 ? -4.676 0.004 -15.053 1.00 98.38 92 SER A CA 1
ATOM 730 C C . SER A 1 92 ? -4.017 0.387 -13.727 1.00 98.38 92 SER A C 1
ATOM 732 O O . SER A 1 92 ? -4.736 0.701 -12.787 1.00 98.38 92 SER A O 1
ATOM 734 N N . PHE A 1 93 ? -2.684 0.406 -13.659 1.00 98.50 93 PHE A N 1
ATOM 735 C CA . PHE A 1 93 ? -1.942 0.789 -12.459 1.00 98.50 93 PHE A CA 1
ATOM 736 C C . PHE A 1 93 ? -2.302 2.197 -11.978 1.00 98.50 93 PHE A C 1
ATOM 738 O O . PHE A 1 93 ? -2.302 3.125 -12.774 1.00 98.50 93 PHE A O 1
ATOM 745 N N . GLU A 1 94 ? -2.581 2.400 -10.703 1.00 97.94 94 GLU A N 1
ATOM 746 C CA . GLU A 1 94 ? -2.834 3.732 -10.157 1.00 97.94 94 GLU A CA 1
ATOM 747 C C . GLU A 1 94 ? -2.497 3.808 -8.671 1.00 97.94 94 GLU A C 1
ATOM 749 O O . GLU A 1 94 ? -2.610 2.823 -7.929 1.00 97.94 94 GLU A O 1
ATOM 754 N N . LYS A 1 95 ? -2.114 5.003 -8.222 1.00 98.00 95 LYS A N 1
ATOM 755 C CA . LYS A 1 95 ? -2.054 5.324 -6.796 1.00 98.00 95 LYS A CA 1
ATOM 756 C C . LYS A 1 95 ? -3.464 5.563 -6.266 1.00 98.00 95 LYS A C 1
ATOM 758 O O . LYS A 1 95 ? -4.230 6.317 -6.852 1.00 98.00 95 LYS A O 1
ATOM 763 N N . ILE A 1 96 ? -3.788 4.958 -5.124 1.00 96.81 96 ILE A N 1
ATOM 764 C CA . ILE A 1 96 ? -5.071 5.180 -4.450 1.00 96.81 96 ILE A CA 1
ATOM 765 C C . ILE A 1 96 ? -4.926 6.333 -3.458 1.00 96.81 96 ILE A C 1
ATOM 767 O O . ILE A 1 96 ? -5.479 7.410 -3.651 1.00 96.81 96 ILE A O 1
ATOM 771 N N . LEU A 1 97 ? -4.188 6.093 -2.374 1.00 94.00 97 LEU A N 1
ATOM 772 C CA . LEU A 1 97 ? -3.980 7.036 -1.279 1.00 94.00 97 LEU A CA 1
ATOM 773 C C . LEU A 1 97 ? -2.813 6.550 -0.411 1.00 94.00 97 LEU A C 1
ATOM 775 O O . LEU A 1 97 ? -2.647 5.346 -0.217 1.00 94.00 97 LEU A O 1
ATOM 779 N N . GLY A 1 98 ? -2.010 7.477 0.118 1.00 91.31 98 GLY A N 1
ATOM 780 C CA . GLY A 1 98 ? -0.852 7.159 0.960 1.00 91.31 98 GLY A CA 1
ATOM 781 C C . GLY A 1 98 ? 0.089 6.141 0.319 1.00 91.31 98 GLY A C 1
ATOM 782 O O . GLY A 1 98 ? 0.634 6.393 -0.757 1.00 91.31 98 GLY A O 1
ATOM 783 N N . PHE A 1 99 ? 0.254 4.998 0.987 1.00 92.81 99 PHE A N 1
ATOM 784 C CA . PHE A 1 99 ? 1.125 3.899 0.558 1.00 92.81 99 PHE A CA 1
ATOM 785 C C . PHE A 1 99 ? 0.453 2.910 -0.403 1.00 92.81 99 PHE A C 1
ATOM 787 O O . PHE A 1 99 ? 1.120 1.993 -0.875 1.00 92.81 99 PHE A O 1
ATOM 794 N N . TYR A 1 100 ? -0.845 3.055 -0.681 1.00 97.75 100 TYR A N 1
ATOM 795 C CA . TYR A 1 100 ? -1.630 2.062 -1.410 1.00 97.75 100 TYR A CA 1
ATOM 796 C C . TYR A 1 100 ? -1.732 2.373 -2.903 1.00 97.75 100 TYR A C 1
ATOM 798 O O . TYR A 1 100 ? -2.069 3.488 -3.312 1.00 97.75 100 TYR A O 1
ATOM 806 N N . TYR A 1 101 ? -1.518 1.338 -3.707 1.00 98.44 101 TYR A N 1
ATOM 807 C CA . TYR A 1 101 ? -1.647 1.348 -5.161 1.00 98.44 101 TYR A CA 1
ATOM 808 C C . TYR A 1 101 ? -2.496 0.151 -5.586 1.00 98.44 101 TYR A C 1
ATOM 810 O O . TYR A 1 101 ? -2.680 -0.800 -4.822 1.00 98.44 101 TYR A O 1
ATOM 818 N N . ARG A 1 102 ? -2.999 0.161 -6.814 1.00 98.00 102 ARG A N 1
ATOM 819 C CA . ARG A 1 102 ? -3.640 -1.014 -7.407 1.00 98.00 102 ARG A CA 1
ATOM 820 C C . ARG A 1 102 ? -3.434 -1.068 -8.901 1.00 98.00 102 ARG A C 1
ATOM 822 O O . ARG A 1 102 ? -3.069 -0.082 -9.522 1.00 98.00 102 ARG A O 1
ATOM 829 N N . ASP A 1 103 ? -3.745 -2.217 -9.463 1.00 98.31 103 ASP A N 1
ATOM 830 C CA . ASP A 1 103 ? -4.143 -2.351 -10.852 1.00 98.31 103 ASP A CA 1
ATOM 831 C C . ASP A 1 103 ? -5.448 -3.163 -10.920 1.00 98.31 103 ASP A C 1
ATOM 833 O O . ASP A 1 103 ? -6.081 -3.447 -9.898 1.00 98.31 103 ASP A O 1
ATOM 837 N N . LYS A 1 104 ? -5.886 -3.542 -12.121 1.00 97.50 104 LYS A N 1
ATOM 838 C CA . LYS A 1 104 ? -7.120 -4.318 -12.318 1.00 97.50 104 LYS A CA 1
ATOM 839 C C . LYS A 1 104 ? -7.103 -5.709 -11.663 1.00 97.50 104 LYS A C 1
ATOM 841 O O . LYS A 1 104 ? -8.162 -6.314 -11.536 1.00 97.50 104 LYS A O 1
ATOM 846 N N . ASN A 1 105 ? -5.929 -6.234 -11.315 1.00 96.56 105 ASN A N 1
ATOM 847 C CA . ASN A 1 105 ? -5.738 -7.590 -10.809 1.00 96.56 105 ASN A CA 1
ATOM 848 C C . ASN A 1 105 ? -5.390 -7.622 -9.314 1.00 96.56 105 ASN A C 1
ATOM 850 O O . ASN A 1 105 ? -5.649 -8.634 -8.662 1.00 96.56 105 ASN A O 1
ATOM 854 N N . ARG A 1 106 ? -4.711 -6.594 -8.783 1.00 96.56 106 ARG A N 1
ATOM 855 C CA . ARG A 1 106 ? -4.080 -6.636 -7.452 1.00 96.56 106 ARG A CA 1
ATOM 856 C C . ARG A 1 106 ? -4.063 -5.276 -6.758 1.00 96.56 106 ARG A C 1
ATOM 858 O O . ARG A 1 106 ? -4.079 -4.233 -7.405 1.00 96.56 106 ARG A O 1
ATOM 865 N N . PHE A 1 107 ? -3.949 -5.311 -5.432 1.00 98.12 107 PHE A N 1
ATOM 866 C CA . PHE A 1 107 ? -3.536 -4.161 -4.630 1.00 98.12 107 PHE A CA 1
ATOM 867 C C . PHE A 1 107 ? -2.075 -4.315 -4.211 1.00 98.12 107 PHE A C 1
ATOM 869 O O . PHE A 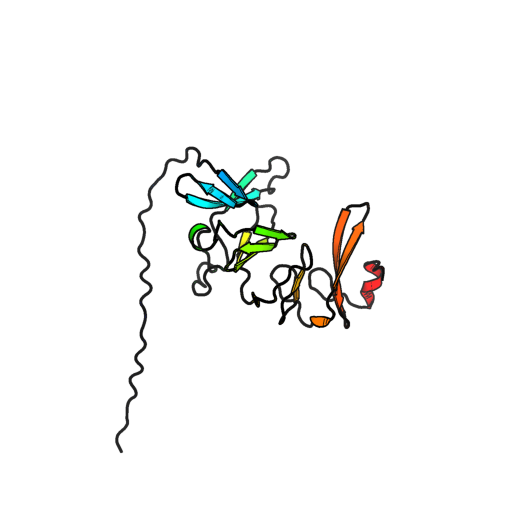1 107 ? -1.572 -5.425 -4.011 1.00 98.12 107 PHE A O 1
ATOM 876 N N . TYR A 1 108 ? -1.412 -3.180 -4.049 1.00 98.12 108 TYR A N 1
ATOM 877 C CA . TYR A 1 108 ? -0.016 -3.083 -3.668 1.00 98.12 108 TYR A CA 1
ATOM 878 C C . TYR A 1 108 ? 0.153 -2.093 -2.524 1.00 98.12 108 TYR A C 1
ATOM 880 O O . TYR A 1 108 ? -0.652 -1.172 -2.346 1.00 98.12 108 TYR A O 1
ATOM 888 N N . ILE A 1 109 ? 1.248 -2.257 -1.794 1.00 97.31 109 ILE A N 1
ATOM 889 C CA . ILE A 1 109 ? 1.706 -1.300 -0.799 1.00 97.31 109 ILE A CA 1
ATOM 890 C C . ILE A 1 109 ? 3.163 -0.925 -1.058 1.00 97.31 109 ILE A C 1
ATOM 892 O O . ILE A 1 109 ? 4.001 -1.778 -1.364 1.00 97.31 109 ILE A O 1
ATOM 896 N N . PHE A 1 110 ? 3.458 0.363 -0.929 1.00 96.94 110 PHE A N 1
ATOM 897 C CA . PHE A 1 110 ? 4.814 0.881 -0.901 1.00 96.94 110 PHE A CA 1
ATOM 898 C C . PHE A 1 110 ? 5.229 1.161 0.544 1.00 96.94 110 PHE A C 1
ATOM 900 O O . PHE A 1 110 ? 4.743 2.098 1.170 1.00 96.94 110 PHE A O 1
ATOM 907 N N . ASN A 1 111 ? 6.131 0.349 1.085 1.00 93.50 111 ASN A N 1
ATOM 908 C CA . ASN A 1 111 ? 6.690 0.560 2.412 1.00 93.50 111 ASN A CA 1
ATOM 909 C C . ASN A 1 111 ? 7.885 1.505 2.307 1.00 93.50 111 ASN A C 1
ATOM 911 O O . ASN A 1 111 ? 8.995 1.066 2.005 1.00 93.50 111 ASN A O 1
ATOM 915 N N . GLU A 1 112 ? 7.638 2.791 2.544 1.00 89.31 112 GLU A N 1
ATOM 916 C CA . GLU A 1 112 ? 8.672 3.824 2.586 1.00 89.31 112 GLU A CA 1
ATOM 917 C C . GLU A 1 112 ? 9.667 3.571 3.721 1.00 89.31 112 GLU A C 1
ATOM 919 O O . GLU A 1 112 ? 9.283 3.376 4.874 1.00 89.31 112 GLU A O 1
ATOM 924 N N . MET A 1 113 ? 10.951 3.600 3.374 1.00 91.12 113 MET A N 1
ATOM 925 C CA . MET A 1 113 ? 12.091 3.507 4.283 1.00 91.12 113 MET A CA 1
ATOM 926 C C . MET A 1 113 ? 13.162 4.488 3.803 1.00 91.12 113 MET A C 1
ATOM 928 O O . MET A 1 113 ? 13.150 4.903 2.640 1.00 91.12 113 MET A O 1
ATOM 932 N N . SER A 1 114 ? 14.107 4.851 4.673 1.00 92.00 114 SER A N 1
ATOM 933 C CA . SER A 1 114 ? 15.174 5.795 4.320 1.00 92.00 114 SER A CA 1
ATOM 934 C C . SER A 1 114 ? 16.012 5.329 3.130 1.00 92.00 114 SER A C 1
ATOM 936 O O . SER A 1 114 ? 16.507 6.160 2.392 1.00 92.00 114 SER A O 1
ATOM 938 N N . ASP A 1 115 ? 16.140 4.027 2.896 1.00 90.44 115 ASP A N 1
ATOM 939 C CA . ASP A 1 115 ? 16.901 3.442 1.785 1.00 90.44 115 ASP A CA 1
ATOM 940 C C . ASP A 1 115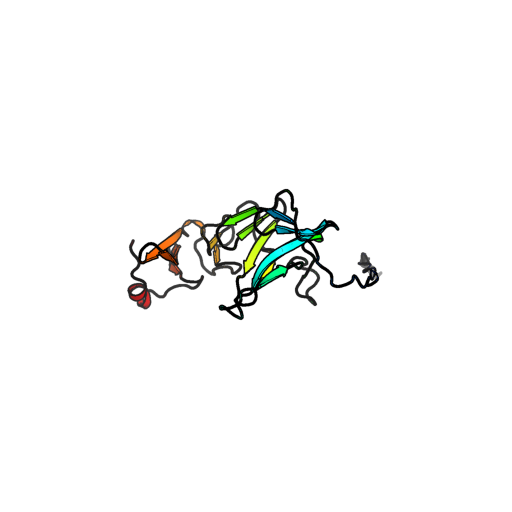 ? 16.117 3.322 0.465 1.00 90.44 115 ASP A C 1
ATOM 942 O O . ASP A 1 115 ? 16.594 2.730 -0.505 1.00 90.44 115 ASP A O 1
ATOM 946 N N . GLY A 1 116 ? 14.917 3.904 0.401 1.00 91.62 116 GLY A N 1
ATOM 947 C CA . GLY A 1 116 ? 14.027 3.835 -0.755 1.00 91.62 116 GLY A CA 1
ATOM 948 C C . GLY A 1 116 ? 12.925 2.785 -0.625 1.00 91.62 116 GLY A C 1
ATOM 949 O O . GLY A 1 116 ? 12.009 2.780 -1.446 1.00 91.62 116 GLY A O 1
ATOM 950 N N . GLY A 1 117 ? 12.941 1.952 0.418 1.00 94.81 117 GLY A N 1
ATOM 951 C CA . GLY A 1 117 ? 11.797 1.116 0.766 1.00 94.81 117 GLY A CA 1
ATOM 952 C C . GLY A 1 117 ? 11.516 -0.042 -0.191 1.00 94.81 117 GLY A C 1
ATOM 953 O O . GLY A 1 117 ? 12.351 -0.458 -0.996 1.00 94.81 117 GLY A O 1
ATOM 954 N N . THR A 1 118 ? 10.315 -0.613 -0.074 1.00 95.44 118 THR A N 1
ATOM 955 C CA . THR A 1 118 ? 9.912 -1.814 -0.826 1.00 95.44 118 THR A CA 1
ATOM 956 C C . THR A 1 118 ? 8.514 -1.691 -1.412 1.00 95.44 118 THR A C 1
ATOM 958 O O . THR A 1 118 ? 7.617 -1.125 -0.794 1.00 95.44 118 THR A O 1
ATOM 961 N N . PHE A 1 119 ? 8.315 -2.260 -2.602 1.00 97.31 119 PHE A N 1
ATOM 962 C CA . PHE A 1 119 ? 7.008 -2.369 -3.248 1.00 97.31 119 PHE A CA 1
ATOM 963 C C . PHE A 1 119 ? 6.520 -3.819 -3.180 1.00 97.31 119 PHE A C 1
ATOM 965 O O . PHE A 1 119 ? 7.245 -4.730 -3.590 1.00 97.31 119 PHE A O 1
ATOM 972 N N . ALA A 1 120 ? 5.326 -4.056 -2.642 1.00 96.44 120 ALA A N 1
ATOM 973 C CA . ALA A 1 120 ? 4.832 -5.401 -2.346 1.00 96.44 120 ALA A CA 1
ATOM 974 C C . ALA A 1 120 ? 3.368 -5.593 -2.753 1.00 96.44 120 ALA A C 1
ATOM 976 O O . ALA A 1 120 ? 2.574 -4.656 -2.694 1.00 96.44 120 ALA A O 1
ATOM 977 N N . VAL A 1 121 ? 2.998 -6.822 -3.118 1.00 96.94 121 VAL A N 1
ATOM 978 C CA . VAL A 1 121 ? 1.591 -7.226 -3.272 1.00 96.94 121 VAL A CA 1
ATOM 979 C C . VAL A 1 121 ? 0.941 -7.352 -1.892 1.00 96.94 121 VAL A C 1
ATOM 981 O O . VAL A 1 121 ? 1.513 -7.961 -0.985 1.00 96.94 121 VAL A O 1
ATOM 984 N N . LEU A 1 122 ? -0.274 -6.816 -1.750 1.00 95.88 122 LEU A N 1
ATOM 985 C CA . LEU A 1 122 ? -1.148 -7.099 -0.612 1.00 95.88 122 LEU A CA 1
ATOM 986 C C . LEU A 1 122 ? -1.899 -8.410 -0.873 1.00 95.88 122 LEU A C 1
ATOM 988 O O . LEU A 1 122 ? -2.828 -8.459 -1.680 1.00 95.88 122 LEU A O 1
ATOM 992 N N . ASN A 1 123 ? -1.454 -9.478 -0.214 1.00 92.25 123 ASN A N 1
ATOM 993 C CA . ASN A 1 123 ? -2.099 -10.790 -0.258 1.00 92.25 123 ASN A CA 1
ATOM 994 C C . ASN A 1 123 ? -3.190 -10.907 0.816 1.00 92.25 123 ASN A C 1
ATOM 996 O O . ASN A 1 123 ? -3.240 -10.103 1.739 1.00 92.25 123 ASN A O 1
ATOM 1000 N N . GLU A 1 124 ? -4.040 -11.931 0.690 1.00 91.38 124 GLU A N 1
ATOM 1001 C CA . GLU A 1 124 ? -5.060 -12.289 1.696 1.00 91.38 124 GLU A CA 1
ATOM 1002 C C . GLU A 1 124 ? -6.092 -11.186 1.990 1.00 91.38 124 GLU A C 1
ATOM 1004 O O . GLU A 1 124 ? -6.725 -11.162 3.045 1.00 91.38 124 GLU A O 1
ATOM 1009 N N . ILE A 1 125 ? -6.298 -10.289 1.024 1.00 95.06 125 ILE A N 1
ATOM 1010 C CA . ILE A 1 125 ? -7.375 -9.300 1.043 1.00 95.06 125 ILE A CA 1
ATOM 1011 C C . ILE A 1 125 ? -8.569 -9.792 0.223 1.00 95.06 125 ILE A C 1
ATOM 1013 O O . ILE A 1 125 ? -8.417 -10.455 -0.809 1.00 95.06 125 ILE A O 1
ATOM 1017 N N . ASP A 1 126 ? -9.774 -9.403 0.622 1.00 97.19 126 ASP A N 1
ATOM 1018 C CA . ASP A 1 126 ? -10.943 -9.501 -0.243 1.00 97.19 126 ASP A CA 1
ATOM 1019 C C . ASP A 1 126 ? -10.939 -8.345 -1.249 1.00 97.19 126 ASP A C 1
ATOM 1021 O O . ASP A 1 126 ? -11.373 -7.228 -0.964 1.00 97.19 126 ASP A O 1
ATOM 1025 N N . PHE A 1 127 ? -10.463 -8.635 -2.461 1.00 95.12 127 PHE A N 1
ATOM 1026 C CA . PHE A 1 127 ? -10.297 -7.648 -3.532 1.00 95.12 127 PHE A CA 1
ATOM 1027 C C . PHE A 1 127 ? -11.569 -6.829 -3.816 1.00 95.12 127 PHE A C 1
ATOM 1029 O O . PHE A 1 127 ? -11.491 -5.639 -4.105 1.00 95.12 127 PHE A O 1
ATOM 1036 N N . SER A 1 128 ? -12.746 -7.457 -3.727 1.00 96.00 128 SER A N 1
ATOM 1037 C CA . SER A 1 128 ? -14.023 -6.826 -4.082 1.00 96.00 128 SER A CA 1
ATOM 1038 C C . SER A 1 128 ? -14.502 -5.783 -3.071 1.00 96.00 128 SER A C 1
ATOM 1040 O O . SER A 1 128 ? -15.213 -4.846 -3.435 1.00 96.00 128 SER A O 1
ATOM 1042 N N . SER A 1 129 ? -14.119 -5.942 -1.805 1.00 97.81 129 SER A N 1
ATOM 1043 C CA . SER A 1 129 ? -14.561 -5.092 -0.700 1.00 97.81 129 SER A CA 1
ATOM 1044 C C . SER A 1 129 ? -13.447 -4.241 -0.097 1.00 97.81 129 SER A C 1
ATOM 1046 O O . SER A 1 129 ? -13.745 -3.402 0.757 1.00 97.81 129 SER A O 1
ATOM 1048 N N . PHE A 1 130 ? -12.200 -4.411 -0.551 1.00 98.06 130 PHE A N 1
ATOM 1049 C CA . PHE A 1 130 ? -11.053 -3.651 -0.070 1.00 98.06 130 PHE A CA 1
ATOM 1050 C C . PHE A 1 130 ? -11.210 -2.149 -0.335 1.00 98.06 130 PHE A C 1
ATOM 1052 O O . PHE A 1 130 ? -11.459 -1.698 -1.457 1.00 98.06 130 PHE A O 1
ATOM 1059 N N . LYS A 1 131 ? -11.053 -1.357 0.724 1.00 97.38 131 LYS A N 1
ATOM 1060 C CA . LYS A 1 131 ? -11.177 0.098 0.735 1.00 97.38 131 LYS A CA 1
ATOM 1061 C C . LYS A 1 131 ? -10.054 0.702 1.560 1.00 97.38 131 LYS A C 1
ATOM 1063 O O . LYS A 1 131 ? -9.895 0.391 2.739 1.00 97.38 131 LYS A O 1
ATOM 1068 N N . VAL A 1 132 ? -9.322 1.621 0.944 1.00 97.00 132 VAL A N 1
ATOM 1069 C CA . VAL A 1 132 ? -8.347 2.460 1.640 1.00 97.00 132 VAL A CA 1
ATOM 1070 C C . VAL A 1 132 ? -9.109 3.552 2.388 1.00 97.00 132 VAL A C 1
ATOM 1072 O O . VAL A 1 132 ? -9.879 4.295 1.785 1.00 97.00 132 VAL A O 1
ATOM 1075 N N . LEU A 1 133 ? -8.936 3.607 3.708 1.00 95.38 133 LEU A N 1
ATOM 1076 C CA . LEU A 1 133 ? -9.611 4.565 4.588 1.00 95.38 133 LEU A CA 1
ATOM 1077 C C . LEU A 1 133 ? -8.771 5.822 4.799 1.00 95.38 133 LEU A C 1
ATOM 1079 O O . LEU A 1 133 ? -9.314 6.896 5.045 1.00 95.38 133 LEU A O 1
ATOM 1083 N N . SER A 1 134 ? -7.449 5.684 4.729 1.00 93.31 134 SER A N 1
ATOM 1084 C CA . SER A 1 134 ? -6.512 6.782 4.908 1.00 93.31 134 SER A CA 1
ATOM 1085 C C . SER A 1 134 ? -5.123 6.431 4.376 1.00 93.31 134 SER A C 1
ATOM 1087 O O . SER A 1 134 ? -4.919 5.363 3.803 1.00 93.31 134 SER A O 1
ATOM 1089 N N . ASN A 1 135 ? -4.136 7.305 4.607 1.00 91.38 135 ASN A N 1
ATOM 1090 C CA . ASN A 1 135 ? -2.752 7.016 4.228 1.00 91.38 135 ASN A CA 1
ATOM 1091 C C . ASN A 1 135 ? -2.217 5.711 4.828 1.00 91.38 135 ASN A C 1
ATOM 1093 O O . ASN A 1 135 ? -1.368 5.086 4.206 1.00 91.38 135 ASN A O 1
ATOM 1097 N N . TYR A 1 136 ? -2.701 5.314 6.008 1.00 92.50 136 TYR A N 1
ATOM 1098 C CA . TYR A 1 136 ? -2.198 4.150 6.736 1.00 92.50 136 TYR A CA 1
ATOM 1099 C C . TYR A 1 136 ? -3.238 3.048 6.893 1.00 92.50 136 TYR A C 1
ATOM 1101 O O . TYR A 1 136 ? -2.865 1.883 6.899 1.00 92.50 136 TYR A O 1
ATOM 1109 N N . TYR A 1 137 ? -4.522 3.375 7.001 1.00 95.75 137 TYR A N 1
ATOM 1110 C CA . TYR A 1 137 ? -5.553 2.392 7.311 1.00 95.75 137 TYR A CA 1
ATOM 1111 C C . TYR A 1 137 ? -6.332 1.968 6.068 1.00 95.75 137 TYR A C 1
ATOM 1113 O O . TYR A 1 137 ? -6.662 2.782 5.202 1.00 95.75 137 TYR A O 1
ATOM 1121 N N . ALA A 1 138 ? -6.687 0.692 6.020 1.00 97.25 138 ALA A N 1
ATOM 1122 C CA . ALA A 1 138 ? -7.581 0.117 5.027 1.00 97.25 138 ALA A CA 1
ATOM 1123 C C . ALA A 1 138 ? -8.486 -0.929 5.687 1.00 97.25 138 ALA A C 1
ATOM 1125 O O . ALA A 1 138 ? -8.278 -1.314 6.834 1.00 97.25 138 ALA A O 1
ATOM 1126 N N . LYS A 1 139 ? -9.513 -1.387 4.982 1.00 98.00 139 LYS A N 1
ATOM 1127 C CA . LYS A 1 139 ? -10.367 -2.496 5.420 1.00 98.00 139 LYS A CA 1
ATOM 1128 C C . LYS A 1 139 ? -10.921 -3.244 4.228 1.00 98.00 139 LYS A C 1
ATOM 1130 O O . LYS A 1 139 ? -11.061 -2.671 3.152 1.00 98.00 139 LYS A O 1
ATOM 1135 N N . ASP A 1 140 ? -11.325 -4.477 4.450 1.00 98.31 140 ASP A N 1
ATOM 1136 C CA . ASP A 1 140 ? -12.223 -5.202 3.564 1.00 98.31 140 ASP A CA 1
ATOM 1137 C C . ASP A 1 140 ? -13.422 -5.731 4.371 1.00 98.31 140 ASP A C 1
ATOM 1139 O O . ASP A 1 140 ? -13.724 -5.226 5.458 1.00 98.31 140 ASP A O 1
ATOM 1143 N N . LYS A 1 141 ? -14.178 -6.687 3.826 1.00 97.88 141 LYS A N 1
ATOM 1144 C CA . LYS A 1 141 ? -15.324 -7.286 4.528 1.00 97.88 141 LYS A CA 1
ATOM 1145 C C . LYS A 1 141 ? -14.928 -8.194 5.704 1.00 97.88 141 LYS A C 1
ATOM 1147 O O . LYS A 1 141 ? -15.784 -8.476 6.537 1.00 97.88 141 LYS A O 1
ATOM 1152 N N . ASN A 1 142 ? -13.684 -8.669 5.745 1.00 97.44 142 ASN A N 1
ATOM 1153 C CA . ASN A 1 142 ? -13.180 -9.663 6.691 1.00 97.44 142 ASN A CA 1
ATOM 1154 C C . ASN A 1 142 ? -12.232 -9.063 7.738 1.00 97.44 142 ASN A C 1
ATOM 1156 O O . ASN A 1 142 ? -12.144 -9.609 8.831 1.00 97.44 142 ASN A O 1
ATOM 1160 N N . ASN A 1 143 ? -11.522 -7.978 7.416 1.00 98.25 143 ASN A N 1
ATOM 1161 C CA . ASN A 1 143 ? -10.430 -7.444 8.223 1.00 98.25 143 ASN A CA 1
ATOM 1162 C C . ASN A 1 143 ? -10.337 -5.913 8.152 1.00 98.25 143 ASN A C 1
ATOM 1164 O O . ASN A 1 143 ? -10.762 -5.267 7.189 1.00 98.25 143 ASN A O 1
ATOM 1168 N N . VAL A 1 144 ? -9.685 -5.340 9.163 1.00 98.38 144 VAL A N 1
ATOM 1169 C CA . VAL A 1 144 ? -9.146 -3.976 9.138 1.00 98.38 144 VAL A CA 1
ATOM 1170 C C . VAL A 1 144 ? -7.624 -4.064 9.143 1.00 98.38 144 VAL A C 1
ATOM 1172 O O . VAL A 1 144 ? -7.060 -4.946 9.785 1.00 98.38 144 VAL A O 1
ATOM 1175 N N . TYR A 1 145 ? -6.964 -3.154 8.435 1.00 97.50 145 TYR A N 1
ATOM 1176 C CA . TYR A 1 145 ? -5.525 -3.153 8.228 1.00 97.50 145 TYR A CA 1
ATOM 1177 C C . TYR A 1 145 ? -4.901 -1.825 8.655 1.00 97.50 145 TYR A C 1
ATOM 1179 O O . TYR A 1 145 ? -5.421 -0.752 8.333 1.00 97.50 145 TYR A O 1
ATOM 1187 N N . TYR A 1 146 ? -3.746 -1.904 9.312 1.00 95.62 146 TYR A N 1
ATOM 1188 C CA . TYR A 1 146 ? -2.769 -0.823 9.382 1.00 95.62 146 TYR A CA 1
ATOM 1189 C C . TYR A 1 146 ? -1.599 -1.179 8.461 1.00 95.62 146 TYR A C 1
ATOM 1191 O O . TYR A 1 146 ? -0.865 -2.141 8.698 1.00 95.62 146 TYR A O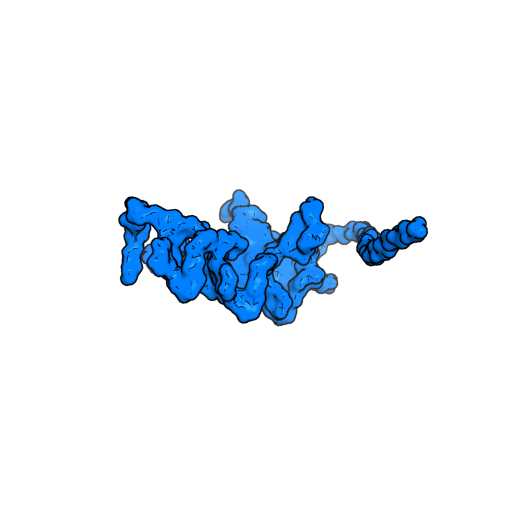 1
ATOM 1199 N N . LYS A 1 147 ? -1.430 -0.413 7.382 1.00 93.50 147 LYS A N 1
ATOM 1200 C CA . LYS A 1 147 ? -0.568 -0.752 6.245 1.00 93.50 147 LYS A CA 1
ATOM 1201 C C . LYS A 1 147 ? -0.923 -2.153 5.722 1.00 93.50 147 LYS A C 1
ATOM 1203 O O . LYS A 1 147 ? -2.050 -2.389 5.302 1.00 93.50 147 LYS A O 1
ATOM 1208 N N . SER A 1 148 ? 0.017 -3.092 5.753 1.00 93.06 148 SER A N 1
ATOM 1209 C CA . SER A 1 148 ? -0.206 -4.485 5.354 1.00 93.06 148 SER A CA 1
ATOM 1210 C C . SER A 1 148 ? -0.653 -5.400 6.497 1.00 93.06 148 SER A C 1
ATOM 1212 O O . SER A 1 148 ? -0.917 -6.571 6.252 1.00 93.06 148 SER A O 1
ATOM 1214 N N . ASN A 1 149 ? -0.700 -4.910 7.739 1.00 95.12 149 ASN A N 1
ATOM 1215 C CA . ASN A 1 149 ? -0.918 -5.743 8.920 1.00 95.12 149 ASN A CA 1
ATOM 1216 C C . ASN A 1 149 ? -2.389 -5.728 9.333 1.00 95.12 149 ASN A C 1
ATOM 1218 O O . ASN A 1 149 ? -2.981 -4.656 9.456 1.00 95.12 149 ASN A O 1
ATOM 1222 N N . VAL A 1 150 ? -2.962 -6.906 9.583 1.00 97.19 150 VAL A N 1
ATOM 1223 C CA . VAL A 1 150 ? -4.320 -7.035 10.130 1.00 97.19 150 VAL A CA 1
ATOM 1224 C C . VAL A 1 150 ? -4.343 -6.522 11.569 1.00 97.19 150 VAL A C 1
ATOM 1226 O O . VAL A 1 150 ? -3.536 -6.938 12.398 1.00 97.19 150 VAL A O 1
ATOM 1229 N N . ILE A 1 151 ? -5.301 -5.650 11.871 1.00 97.50 151 ILE A N 1
ATOM 1230 C CA . ILE A 1 151 ? -5.596 -5.190 13.227 1.00 97.50 151 ILE A CA 1
ATOM 1231 C C . ILE A 1 151 ? -6.482 -6.240 13.889 1.00 97.50 151 ILE A C 1
ATOM 1233 O O . ILE A 1 151 ? -7.656 -6.399 13.546 1.00 97.50 151 ILE A O 1
ATOM 1237 N N . SER A 1 152 ? -5.914 -6.979 14.838 1.00 93.81 152 SER A N 1
ATOM 1238 C CA . SER A 1 152 ? -6.662 -7.991 15.583 1.00 93.81 152 SER A CA 1
ATOM 1239 C C . SER A 1 152 ? -7.783 -7.352 16.409 1.00 93.81 152 SER A C 1
ATOM 1241 O O . SER A 1 152 ? -7.582 -6.288 16.985 1.00 93.81 152 SER A O 1
ATOM 1243 N N . GLN A 1 153 ? -8.928 -8.035 16.517 1.00 92.94 153 GLN A N 1
ATOM 1244 C CA . GLN A 1 153 ? -10.084 -7.632 17.342 1.00 92.94 153 GLN A CA 1
ATOM 1245 C C . GLN A 1 153 ? -10.825 -6.358 16.891 1.00 92.94 153 GLN A C 1
ATOM 1247 O O . GLN A 1 153 ? -11.761 -5.935 17.569 1.00 92.94 153 GLN A O 1
ATOM 1252 N N . ALA A 1 154 ? -10.482 -5.797 15.728 1.00 97.25 154 ALA A N 1
ATOM 1253 C CA . ALA A 1 154 ? -11.199 -4.656 15.174 1.00 97.25 154 ALA A CA 1
ATOM 1254 C C . ALA A 1 154 ? -12.665 -4.991 14.852 1.00 97.25 154 ALA A C 1
ATOM 1256 O O . ALA A 1 154 ? -12.962 -5.940 14.120 1.00 97.25 154 ALA A O 1
ATOM 1257 N N . ASP A 1 155 ? -13.596 -4.164 15.329 1.00 98.19 155 ASP A N 1
ATOM 1258 C CA . ASP A 1 155 ? -14.990 -4.208 14.896 1.00 98.19 155 ASP A CA 1
ATOM 1259 C C . ASP A 1 155 ? -15.120 -3.522 13.531 1.00 98.19 155 ASP A C 1
ATOM 1261 O O . ASP A 1 155 ? -15.301 -2.308 13.407 1.00 98.19 155 ASP A O 1
ATOM 1265 N N . ILE A 1 156 ? -15.016 -4.334 12.477 1.00 97.94 156 ILE A N 1
ATOM 1266 C CA . ILE A 1 156 ? -15.001 -3.884 11.080 1.00 97.94 156 ILE A CA 1
ATOM 1267 C C . ILE A 1 156 ? -16.180 -2.948 10.759 1.00 97.94 156 ILE A C 1
ATOM 1269 O O . ILE A 1 156 ? -15.932 -1.918 10.122 1.00 97.94 156 ILE A O 1
ATOM 1273 N N . PRO A 1 157 ? -17.447 -3.232 11.142 1.00 97.75 157 PRO A N 1
ATOM 1274 C CA . PRO A 1 157 ? -18.574 -2.370 10.779 1.00 97.75 157 PRO A CA 1
ATOM 1275 C C . PRO A 1 157 ? -18.486 -0.951 11.348 1.00 97.75 157 PRO A C 1
ATOM 1277 O O . PRO A 1 157 ? -18.897 -0.012 10.664 1.00 97.75 157 PRO A O 1
ATOM 1280 N N . THR A 1 158 ? -17.949 -0.780 12.559 1.00 97.94 158 THR A N 1
ATOM 1281 C CA . THR A 1 158 ? -17.900 0.525 13.241 1.00 97.94 158 THR A CA 1
ATOM 1282 C C . THR A 1 158 ? -16.547 1.229 13.160 1.00 97.94 158 THR A C 1
ATOM 1284 O O . THR A 1 158 ? -16.457 2.386 13.569 1.00 97.94 158 THR A O 1
ATOM 1287 N N . PHE A 1 159 ? -15.528 0.584 12.583 1.00 98.00 159 PHE A N 1
ATOM 1288 C CA . PHE A 1 159 ? -14.183 1.140 12.449 1.00 98.00 159 PHE A CA 1
ATOM 1289 C C . PHE A 1 159 ? -14.148 2.425 11.608 1.00 98.00 159 PHE A C 1
ATOM 1291 O O . PHE A 1 159 ? -14.557 2.445 10.440 1.00 98.00 159 PHE A O 1
ATOM 1298 N N . LYS A 1 160 ? -13.606 3.494 12.193 1.00 96.00 160 LYS A N 1
ATOM 1299 C CA . LYS A 1 160 ? -13.439 4.822 11.595 1.00 96.00 160 LYS A CA 1
ATOM 1300 C C . LYS A 1 160 ? -12.039 5.355 11.869 1.00 96.00 160 LYS A C 1
ATOM 1302 O O . LYS A 1 160 ? -11.472 5.113 12.929 1.00 96.00 160 LYS A O 1
ATOM 1307 N N . VAL A 1 161 ? -11.504 6.107 10.912 1.00 93.94 161 VAL A N 1
ATOM 1308 C CA . VAL A 1 161 ? -10.180 6.734 11.002 1.00 93.94 161 VAL A CA 1
ATOM 1309 C C . VAL A 1 161 ? -10.361 8.233 11.172 1.00 93.94 161 VAL A C 1
ATOM 1311 O O . VAL A 1 161 ? -11.162 8.843 10.464 1.00 93.94 161 VAL A O 1
ATOM 1314 N N . PHE A 1 162 ? -9.602 8.814 12.092 1.00 88.25 162 PHE A N 1
ATOM 1315 C CA . PHE A 1 162 ? -9.674 10.218 12.456 1.00 88.25 162 PHE A CA 1
ATOM 1316 C C . PHE A 1 162 ? -8.311 10.876 12.199 1.00 88.25 162 PHE A C 1
ATOM 1318 O O . PHE A 1 162 ? -7.284 10.412 12.713 1.00 88.25 162 PHE A O 1
ATOM 1325 N N . PRO A 1 163 ? -8.255 11.940 11.381 1.00 76.38 163 PRO A N 1
ATOM 1326 C CA . PRO A 1 163 ? -7.024 12.693 11.196 1.00 76.38 163 PRO A CA 1
ATOM 1327 C C . PRO A 1 163 ? -6.714 13.508 12.459 1.00 76.38 163 PRO A C 1
ATOM 1329 O O . PRO A 1 163 ? -7.591 14.207 12.963 1.00 76.38 163 PRO A O 1
ATOM 1332 N N . LYS A 1 164 ? -5.464 13.489 12.944 1.00 68.12 164 LYS A N 1
ATOM 1333 C CA . LYS A 1 164 ? -4.973 14.523 13.867 1.00 68.12 164 LYS A CA 1
ATOM 1334 C C . LYS A 1 164 ? -4.218 15.571 13.056 1.00 68.12 164 LYS A C 1
ATOM 1336 O O . LYS A 1 164 ? -3.153 15.297 12.500 1.00 68.12 164 LYS A O 1
ATOM 1341 N N . ILE A 1 165 ? -4.804 16.762 12.974 1.00 65.75 165 ILE A N 1
ATOM 1342 C CA . ILE A 1 165 ? -4.186 17.937 12.358 1.00 65.75 165 ILE A CA 1
ATOM 1343 C C . ILE A 1 165 ? -3.492 18.724 13.470 1.00 65.75 165 ILE A C 1
ATOM 1345 O O . ILE A 1 165 ? -4.128 19.102 14.451 1.00 65.75 165 ILE A O 1
ATOM 1349 N N . LEU A 1 166 ? -2.194 18.966 13.323 1.00 57.22 166 LEU A N 1
ATOM 1350 C CA . LEU A 1 166 ? -1.385 19.789 14.220 1.00 57.22 166 LEU A CA 1
ATOM 1351 C C . LEU A 1 166 ? -0.711 20.864 13.369 1.00 57.22 166 LEU A C 1
ATOM 1353 O O . LEU A 1 166 ? -0.001 20.546 12.424 1.00 57.22 166 LEU A O 1
ATOM 1357 N N . ASN A 1 167 ? -0.961 22.137 13.683 1.00 58.66 167 ASN A N 1
ATOM 1358 C CA . ASN A 1 167 ? -0.406 23.291 12.960 1.00 58.66 167 ASN A CA 1
ATOM 1359 C C . ASN A 1 167 ? -0.652 23.286 11.436 1.00 58.66 167 ASN A C 1
ATOM 1361 O O . ASN A 1 167 ? 0.147 23.822 10.678 1.00 58.66 167 ASN A O 1
ATOM 1365 N N . GLY A 1 168 ? -1.764 22.696 10.984 1.00 58.75 168 GLY A N 1
ATOM 1366 C CA . GLY A 1 168 ? -2.099 22.580 9.559 1.00 58.75 168 GLY A CA 1
ATOM 1367 C C . GLY A 1 168 ? -1.536 21.332 8.871 1.00 58.75 168 GLY A C 1
ATOM 1368 O O . GLY A 1 168 ? -1.994 21.003 7.779 1.00 58.75 168 GLY A O 1
ATOM 1369 N N . ASP A 1 169 ? -0.651 20.582 9.535 1.00 56.62 169 ASP A N 1
ATOM 1370 C CA . ASP A 1 169 ? -0.086 19.335 9.026 1.00 56.62 169 ASP A CA 1
ATOM 1371 C C . ASP A 1 169 ? -0.791 18.115 9.635 1.00 56.62 169 ASP A C 1
ATOM 1373 O O . ASP A 1 169 ? -1.014 18.014 10.846 1.00 56.62 169 ASP A O 1
ATOM 1377 N N . THR A 1 170 ? -1.150 17.146 8.789 1.00 59.19 170 THR A N 1
ATOM 1378 C CA . THR A 1 170 ? -1.643 15.843 9.261 1.00 59.19 170 THR A CA 1
ATOM 1379 C C . THR A 1 170 ? -0.445 14.999 9.673 1.00 59.19 170 THR A C 1
ATOM 1381 O O . THR A 1 170 ? 0.220 14.415 8.820 1.00 59.19 170 THR A O 1
ATOM 1384 N N . LEU A 1 171 ? -0.158 14.939 10.971 1.00 66.31 171 LEU A N 1
ATOM 1385 C CA . LEU A 1 171 ? 1.036 14.259 11.471 1.00 66.31 171 LEU A CA 1
ATOM 1386 C C . LEU A 1 171 ? 0.767 12.769 11.771 1.00 66.31 171 LEU A C 1
ATOM 1388 O O . LEU A 1 171 ? 1.475 11.895 11.275 1.00 66.31 171 LEU A O 1
ATOM 1392 N N . TRP A 1 172 ? -0.274 12.472 12.560 1.00 70.25 172 TRP A N 1
ATOM 1393 C CA . TRP A 1 172 ? -0.584 11.131 13.083 1.00 70.25 172 TRP A CA 1
ATOM 1394 C C . TRP A 1 172 ? -2.090 10.876 12.931 1.00 70.25 172 TRP A C 1
ATOM 1396 O O . TRP A 1 172 ? -2.898 11.799 13.013 1.00 70.25 172 TRP A O 1
ATOM 1406 N N . GLN A 1 173 ? -2.486 9.635 12.664 1.00 81.06 173 GLN A N 1
ATOM 1407 C CA . GLN A 1 173 ? -3.895 9.255 12.542 1.00 81.06 173 GLN A CA 1
ATOM 1408 C C . GLN A 1 173 ? -4.201 8.205 13.590 1.00 81.06 173 GLN A C 1
ATOM 1410 O O . GLN A 1 173 ? -3.468 7.220 13.705 1.00 81.06 173 GLN A O 1
ATOM 1415 N N . TYR A 1 174 ? -5.294 8.403 14.311 1.00 89.12 174 TYR A N 1
ATOM 1416 C CA . TYR A 1 174 ? -5.840 7.374 15.176 1.00 89.12 174 TYR A CA 1
ATOM 1417 C C . TYR A 1 174 ? -7.095 6.801 14.529 1.00 89.12 174 TYR A C 1
ATOM 1419 O O . TYR A 1 174 ? -7.693 7.393 13.626 1.00 89.12 174 TYR A O 1
ATOM 1427 N N . ALA A 1 175 ? -7.482 5.619 14.970 1.00 93.81 175 ALA A N 1
ATOM 1428 C CA . ALA A 1 175 ? -8.740 5.022 14.580 1.00 93.81 175 ALA A CA 1
ATOM 1429 C C . ALA A 1 175 ? -9.538 4.637 15.818 1.00 93.81 175 ALA A C 1
ATOM 1431 O O . ALA A 1 175 ? -9.015 4.590 16.928 1.00 93.81 175 ALA A O 1
ATOM 1432 N N . LYS A 1 176 ? -10.827 4.406 15.631 1.00 94.44 176 LYS A N 1
ATOM 1433 C CA . LYS A 1 176 ? -11.734 3.974 16.684 1.00 94.44 176 LYS A CA 1
ATOM 1434 C C . LYS A 1 176 ? -12.762 3.035 16.085 1.00 94.44 176 LYS A C 1
ATOM 1436 O O . LYS A 1 176 ? -13.250 3.272 14.980 1.00 94.44 176 LYS A O 1
ATOM 1441 N N . ASP A 1 177 ? -13.131 2.021 16.840 1.00 97.31 177 ASP A N 1
ATOM 1442 C CA . ASP A 1 177 ? -14.368 1.283 16.643 1.00 97.31 177 ASP A CA 1
ATOM 1443 C C . ASP A 1 177 ? -15.230 1.352 17.916 1.00 97.31 177 ASP A C 1
ATOM 1445 O O . ASP A 1 177 ? -14.949 2.112 18.845 1.00 97.31 177 ASP A O 1
ATOM 1449 N N . LYS A 1 178 ? -16.335 0.611 17.968 1.00 96.44 178 LYS A N 1
ATOM 1450 C CA . LYS A 1 178 ? -17.233 0.636 19.132 1.00 96.44 178 LYS A CA 1
ATOM 1451 C C . LYS A 1 178 ? -16.590 0.134 20.440 1.00 96.44 178 LYS A C 1
ATOM 1453 O O . LYS A 1 178 ? -17.143 0.410 21.499 1.00 96.44 178 LYS A O 1
ATOM 1458 N N . ASN A 1 179 ? -15.488 -0.615 20.365 1.00 95.50 179 ASN A N 1
ATOM 1459 C CA . ASN A 1 179 ? -14.826 -1.264 21.495 1.00 95.50 179 ASN A CA 1
ATOM 1460 C C . ASN A 1 179 ? -13.525 -0.553 21.901 1.00 95.50 179 ASN A C 1
ATOM 1462 O O . ASN A 1 179 ? -13.222 -0.485 23.089 1.00 95.50 179 ASN A O 1
ATOM 1466 N N . HIS A 1 180 ? -12.746 -0.054 20.936 1.00 95.31 180 HIS A N 1
ATOM 1467 C CA . HIS A 1 180 ? -11.364 0.377 21.152 1.00 95.31 180 HIS A CA 1
ATOM 1468 C C . HIS A 1 180 ? -10.988 1.626 20.346 1.00 95.31 180 HIS A C 1
ATOM 1470 O O . HIS A 1 180 ? -11.544 1.911 19.283 1.00 95.31 180 HIS A O 1
ATOM 1476 N N . TYR A 1 181 ? -9.972 2.336 20.840 1.00 93.81 181 TYR A N 1
ATOM 1477 C CA . TYR A 1 181 ? -9.182 3.282 20.055 1.00 93.81 181 TYR A CA 1
ATOM 1478 C C . TYR A 1 181 ? -7.881 2.617 19.614 1.00 93.81 181 TYR A C 1
ATOM 1480 O O . TYR A 1 181 ? -7.356 1.756 20.315 1.00 93.81 181 TYR A O 1
ATOM 1488 N N . TYR A 1 182 ? -7.348 3.043 18.473 1.00 93.75 182 TYR A N 1
ATOM 1489 C CA . TYR A 1 182 ? -6.167 2.462 17.852 1.00 93.75 182 TYR A CA 1
ATOM 1490 C C . TYR A 1 182 ? -5.167 3.531 17.422 1.00 93.75 182 TYR A C 1
ATOM 1492 O O . TYR A 1 182 ? -5.544 4.574 16.881 1.00 93.75 182 TYR A O 1
ATOM 1500 N N . SER A 1 183 ? -3.885 3.224 17.580 1.00 90.62 183 SER A N 1
ATOM 1501 C CA . SER A 1 183 ? -2.752 3.994 17.067 1.00 90.62 183 SER A CA 1
ATOM 1502 C C . SER A 1 183 ? -1.744 3.018 16.471 1.00 90.62 183 SER A C 1
ATOM 1504 O O . SER A 1 183 ? -1.463 1.995 17.077 1.00 90.62 183 SER A O 1
ATOM 1506 N N . PHE A 1 184 ? -1.225 3.286 15.270 1.00 90.94 184 PHE A N 1
ATOM 1507 C CA . PHE A 1 184 ? -0.299 2.371 14.569 1.00 90.94 184 PHE A CA 1
ATOM 1508 C C . PHE A 1 184 ? -0.816 0.941 14.338 1.00 90.94 184 PHE A C 1
ATOM 1510 O O . PHE A 1 184 ? -0.034 0.041 14.051 1.00 90.94 184 PHE A O 1
ATOM 1517 N N . GLY A 1 185 ? -2.135 0.743 14.406 1.00 93.38 185 GLY A N 1
ATOM 1518 C CA . GLY A 1 185 ? -2.754 -0.582 14.361 1.00 93.38 185 GLY A CA 1
ATOM 1519 C C . GLY A 1 185 ? -2.844 -1.293 15.713 1.00 93.38 185 GLY A C 1
ATOM 1520 O O . GLY A 1 185 ? -3.471 -2.345 15.779 1.00 93.38 185 GLY A O 1
ATOM 1521 N N . ASP A 1 186 ? -2.307 -0.709 16.782 1.00 94.12 186 ASP A N 1
ATOM 1522 C CA . ASP A 1 186 ? -2.372 -1.243 18.141 1.00 94.12 186 ASP A CA 1
ATOM 1523 C C . ASP A 1 186 ? -3.505 -0.591 18.938 1.00 94.12 186 ASP A C 1
ATOM 1525 O O . ASP A 1 186 ? -3.811 0.589 18.749 1.00 94.12 186 ASP A O 1
ATOM 1529 N N . ILE A 1 187 ? -4.125 -1.354 19.842 1.00 94.62 187 ILE A N 1
ATOM 1530 C CA . ILE A 1 187 ? -5.145 -0.840 20.766 1.00 94.62 187 ILE A CA 1
ATOM 1531 C C . ILE A 1 187 ? -4.485 0.125 21.756 1.00 94.62 187 ILE A C 1
ATOM 1533 O O . ILE A 1 187 ? -3.499 -0.219 22.403 1.00 94.62 187 ILE A O 1
ATOM 1537 N N . ILE A 1 188 ? -5.070 1.312 21.913 1.00 91.81 188 ILE A N 1
ATOM 1538 C CA . ILE A 1 188 ? -4.695 2.276 22.947 1.00 91.81 188 ILE A CA 1
ATOM 1539 C C . ILE A 1 188 ? -5.436 1.904 24.241 1.00 91.81 188 ILE A C 1
ATOM 1541 O O . ILE A 1 188 ? -6.670 1.886 24.233 1.00 91.81 188 ILE A O 1
ATOM 1545 N N . PRO A 1 189 ? -4.736 1.638 25.358 1.00 91.62 189 PRO A N 1
ATOM 1546 C CA . PRO A 1 189 ? -5.385 1.395 26.643 1.00 91.62 189 PRO A CA 1
ATOM 1547 C C . PRO A 1 189 ? -6.176 2.614 27.135 1.00 91.62 189 PRO A C 1
ATOM 1549 O O . PRO A 1 189 ? -5.718 3.750 27.000 1.00 91.62 189 PRO A O 1
ATOM 1552 N N . ASP A 1 190 ? -7.308 2.390 27.809 1.00 87.69 190 ASP A N 1
ATOM 1553 C CA . ASP A 1 190 ? -8.151 3.469 28.357 1.00 87.69 190 ASP A CA 1
ATOM 1554 C C . ASP A 1 190 ? -7.375 4.441 29.264 1.00 87.69 190 ASP A C 1
ATOM 1556 O O . ASP A 1 190 ? -7.616 5.651 29.257 1.00 87.69 190 ASP A O 1
ATOM 1560 N N . SER A 1 191 ? -6.395 3.930 30.017 1.00 88.81 191 SER A N 1
ATOM 1561 C CA . SER A 1 191 ? -5.514 4.730 30.876 1.00 88.81 191 SER A CA 1
ATOM 1562 C C . SER A 1 191 ? -4.630 5.713 30.106 1.00 88.81 191 SER A C 1
ATOM 1564 O O . SER A 1 191 ? -4.212 6.725 30.669 1.00 88.81 191 SER A O 1
ATOM 1566 N N . GLU A 1 192 ? -4.351 5.434 28.834 1.00 86.88 192 GLU A N 1
ATOM 1567 C CA . GLU A 1 192 ? -3.463 6.216 27.973 1.00 86.88 192 GLU A CA 1
ATOM 1568 C C . GLU A 1 192 ? -4.218 7.166 27.042 1.00 86.88 192 GLU A C 1
ATOM 1570 O O . GLU A 1 192 ? -3.605 8.085 26.507 1.00 86.88 192 GLU A O 1
ATOM 1575 N N . LEU A 1 193 ? -5.543 7.033 26.891 1.00 84.62 193 LEU A N 1
ATOM 1576 C CA . LEU A 1 193 ? -6.340 7.883 25.989 1.00 84.62 193 LEU A CA 1
ATOM 1577 C C . LEU A 1 193 ? -6.151 9.384 26.253 1.00 84.62 193 LEU A C 1
ATOM 1579 O O . LEU A 1 193 ? -6.152 10.187 25.321 1.00 84.62 193 LEU A O 1
ATOM 1583 N N . LYS A 1 194 ? -5.918 9.764 27.516 1.00 80.50 194 LYS A N 1
ATOM 1584 C CA . LYS A 1 194 ? -5.647 11.154 27.918 1.00 80.50 194 LYS A CA 1
ATOM 1585 C C . LYS A 1 194 ? -4.386 11.735 27.269 1.00 80.50 194 LYS A C 1
ATOM 1587 O O . LYS A 1 194 ? -4.326 12.941 27.069 1.00 80.50 194 LYS A O 1
ATOM 1592 N N . LEU A 1 195 ? -3.403 10.899 26.928 1.00 74.94 195 LEU A N 1
ATOM 1593 C CA . LEU A 1 195 ? -2.148 11.313 26.289 1.00 74.94 195 LEU A CA 1
ATOM 1594 C C . LEU A 1 195 ? -2.334 11.676 24.813 1.00 74.94 195 LEU A C 1
ATOM 1596 O O . LEU A 1 195 ? -1.509 12.382 24.239 1.00 74.94 195 LEU A O 1
ATOM 1600 N N . TYR A 1 196 ? -3.409 11.190 24.193 1.00 71.81 196 TYR A N 1
ATOM 1601 C CA . TYR A 1 196 ? -3.641 11.360 22.765 1.00 71.81 196 TYR A CA 1
ATOM 1602 C C . TYR A 1 196 ? -4.473 12.601 22.424 1.00 71.81 196 TYR A C 1
ATOM 1604 O O . TYR A 1 196 ? -4.553 12.945 21.241 1.00 71.81 196 TYR A O 1
ATOM 1612 N N . GLU A 1 197 ? -5.029 13.301 23.424 1.00 71.44 197 GLU A N 1
ATOM 1613 C CA . GLU A 1 197 ? -5.910 14.472 23.243 1.00 71.44 197 GLU A CA 1
ATOM 1614 C C . GLU A 1 197 ? -6.959 14.212 22.149 1.00 71.44 197 GLU A C 1
ATOM 1616 O O . GLU A 1 197 ? -7.078 14.950 21.168 1.00 71.44 197 GLU A O 1
ATOM 1621 N N . LEU A 1 198 ? -7.638 13.070 22.251 1.00 71.19 198 LEU A N 1
ATOM 1622 C CA . LEU A 1 198 ? -8.615 12.650 21.257 1.00 71.19 198 LEU A CA 1
ATOM 1623 C C . LEU A 1 198 ? -9.834 13.570 21.360 1.00 71.19 198 LEU A C 1
ATOM 1625 O O . LEU A 1 198 ? -10.546 13.547 22.361 1.00 71.19 198 LEU A O 1
ATOM 1629 N N . ASN A 1 199 ? -10.050 14.390 20.335 1.00 58.47 199 ASN A N 1
ATOM 1630 C CA . ASN A 1 199 ? -11.267 15.184 20.206 1.00 58.47 199 ASN A CA 1
ATOM 1631 C C . ASN A 1 199 ? -12.359 14.290 19.604 1.00 58.47 199 ASN A C 1
ATOM 1633 O O . ASN A 1 199 ? -12.124 13.697 18.547 1.00 58.47 199 ASN A O 1
ATOM 1637 N N . GLU A 1 200 ? -13.499 14.173 20.293 1.00 53.25 200 GLU A N 1
ATOM 1638 C CA . GLU A 1 200 ? -14.692 13.457 19.804 1.00 53.25 200 GLU A CA 1
ATOM 1639 C C . GLU A 1 200 ? -15.329 14.124 18.578 1.00 53.25 200 GLU A C 1
ATOM 1641 O O . GLU A 1 200 ? -15.351 15.377 18.514 1.00 53.25 200 GLU A O 1
#